Protein AF-0000000076637419 (afdb_homodimer)

pLDDT: mean 86.11, std 17.26, range [29.8, 98.31]

Radius of gyration: 19.39 Å; Cα contacts (8 Å, |Δi|>4): 344; chains: 2; bounding box: 52×48×38 Å

Solvent-accessible surface area (backbone atoms only — not comparable to full-atom values): 11150 Å² total; per-residue (Å²): 130,73,80,76,73,68,74,71,53,74,84,35,70,39,41,36,37,57,38,62,35,93,86,32,72,81,61,94,73,41,66,49,75,40,58,23,69,40,40,38,36,60,54,53,50,52,53,38,58,75,64,65,68,62,54,45,73,49,58,28,31,66,31,81,40,66,73,54,54,76,39,42,39,46,60,48,37,77,73,37,41,57,86,86,27,33,51,35,39,34,35,61,44,85,51,80,121,133,73,80,76,74,69,74,71,53,72,83,35,69,39,41,37,37,57,38,64,36,92,85,31,72,82,62,94,72,39,67,51,74,39,59,24,70,42,39,38,37,58,54,53,50,52,53,38,59,76,64,65,68,62,53,45,73,48,59,29,30,67,32,81,40,64,74,53,53,78,39,42,39,47,62,50,37,75,73,37,42,58,87,86,27,34,51,37,38,36,34,61,46,84,51,78,120

Structure (mmCIF, N/CA/C/O backbone):
data_AF-0000000076637419-model_v1
#
loop_
_entity.id
_entity.type
_entity.pdbx_description
1 polymer 'Ubiquitin-like protein ATG12'
#
loop_
_atom_site.group_PDB
_atom_site.id
_atom_site.type_symbol
_atom_site.label_atom_id
_atom_site.label_alt_id
_atom_site.label_comp_id
_atom_site.label_asym_id
_atom_site.label_entity_id
_atom_site.label_seq_id
_atom_site.pdb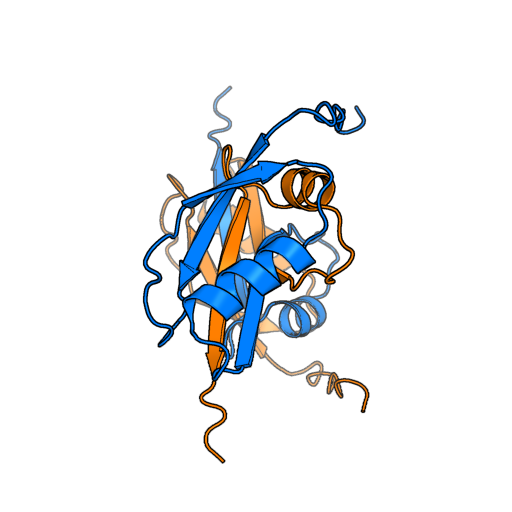x_PDB_ins_code
_atom_site.Cartn_x
_atom_site.Cartn_y
_atom_site.Cartn_z
_atom_site.occupancy
_atom_site.B_iso_or_equiv
_atom_site.auth_seq_id
_atom_site.auth_comp_id
_atom_site.auth_asym_id
_atom_site.auth_atom_id
_atom_site.pdbx_PDB_model_num
ATOM 1 N N . MET A 1 1 ? 22.531 -8.164 9.062 1 29.8 1 MET A N 1
ATOM 2 C CA . MET A 1 1 ? 22.812 -6.734 9.039 1 29.8 1 MET A CA 1
ATOM 3 C C . MET A 1 1 ? 21.547 -5.938 9.367 1 29.8 1 MET A C 1
ATOM 5 O O . MET A 1 1 ? 20.516 -6.094 8.703 1 29.8 1 MET A O 1
ATOM 9 N N . GLU A 1 2 ? 21.234 -5.547 10.57 1 32.53 2 GLU A N 1
ATOM 10 C CA . GLU A 1 2 ? 20.078 -4.844 11.109 1 32.53 2 GLU A CA 1
ATOM 11 C C . GLU A 1 2 ? 19.766 -3.602 10.281 1 32.53 2 GLU A C 1
ATOM 13 O O . GLU A 1 2 ? 20.656 -2.951 9.75 1 32.53 2 GLU A O 1
ATOM 18 N N . PRO A 1 3 ? 18.656 -3.51 9.602 1 39.34 3 PRO A N 1
ATOM 19 C CA . PRO A 1 3 ? 18.406 -2.236 8.914 1 39.34 3 PRO A CA 1
ATOM 20 C C . PRO A 1 3 ? 18.891 -1.032 9.719 1 39.34 3 PRO A C 1
ATOM 22 O O . PRO A 1 3 ? 18.578 -0.917 10.914 1 39.34 3 PRO A O 1
ATOM 25 N N . GLU A 1 4 ? 20.109 -0.616 9.648 1 39.91 4 GLU A N 1
ATOM 26 C CA . GLU A 1 4 ? 20.594 0.576 10.336 1 39.91 4 GLU A CA 1
ATOM 27 C C . GLU A 1 4 ? 19.562 1.705 10.273 1 39.91 4 GLU A C 1
ATOM 29 O O . GLU A 1 4 ? 19.312 2.26 9.203 1 39.91 4 GLU A O 1
ATOM 34 N N . THR A 1 5 ? 18.344 1.583 10.82 1 42.44 5 THR A N 1
ATOM 35 C CA . THR A 1 5 ? 17.469 2.729 11.016 1 42.44 5 THR A CA 1
ATOM 36 C C . THR A 1 5 ? 18.266 3.963 11.43 1 42.44 5 THR A C 1
ATOM 38 O O . THR A 1 5 ? 18.797 4.02 12.539 1 42.44 5 THR A O 1
ATOM 41 N N . LYS A 1 6 ? 19.234 4.359 10.773 1 40.03 6 LYS A N 1
ATOM 42 C CA . LYS A 1 6 ? 19.859 5.617 11.18 1 40.03 6 LYS A CA 1
ATOM 43 C C . LYS A 1 6 ? 18.797 6.629 11.633 1 40.03 6 LYS A C 1
ATOM 45 O O . LYS A 1 6 ? 17.844 6.902 10.898 1 40.03 6 LYS A O 1
ATOM 50 N N . ALA A 1 7 ? 18.578 6.801 12.828 1 43.41 7 ALA A N 1
ATOM 51 C CA . ALA A 1 7 ? 17.766 7.816 13.5 1 43.41 7 ALA A CA 1
ATOM 52 C C . ALA A 1 7 ? 17.891 9.164 12.797 1 43.41 7 ALA A C 1
ATOM 54 O O . ALA A 1 7 ? 18.984 9.633 12.508 1 43.41 7 ALA A O 1
ATOM 55 N N . GLN A 1 8 ? 17.016 9.375 11.859 1 51.75 8 GLN A N 1
ATOM 56 C CA . GLN A 1 8 ? 17.031 10.75 11.367 1 51.75 8 GLN A CA 1
ATOM 57 C C . GLN A 1 8 ? 17.156 11.742 12.523 1 51.75 8 GLN A C 1
ATOM 59 O O . GLN A 1 8 ? 16.672 11.477 13.625 1 51.75 8 GLN A O 1
ATOM 64 N N . ASP A 1 9 ? 18.062 12.633 12.469 1 54.66 9 ASP A N 1
ATOM 65 C CA . ASP A 1 9 ? 18.344 13.664 13.461 1 54.66 9 ASP A CA 1
ATOM 66 C C . ASP A 1 9 ? 17.062 14.43 13.836 1 54.66 9 ASP A C 1
ATOM 68 O O . ASP A 1 9 ? 16.25 14.734 12.961 1 54.66 9 ASP A O 1
ATOM 72 N N . PRO A 1 10 ? 16.625 14.406 15.055 1 56.91 10 PRO A N 1
ATOM 73 C CA . PRO A 1 10 ? 15.469 15.172 15.508 1 56.91 10 PRO A CA 1
ATOM 74 C C . PRO A 1 10 ? 15.297 16.484 14.766 1 56.91 10 PRO A C 1
ATOM 76 O O . PRO A 1 10 ? 14.18 16.984 14.617 1 56.91 10 PRO A O 1
ATOM 79 N N . GLY A 1 11 ? 16.328 16.906 14.203 1 63.69 11 GLY A N 1
ATOM 80 C CA . GLY A 1 11 ? 16.25 18.141 13.445 1 63.69 11 GLY A CA 1
ATOM 81 C C . GLY A 1 11 ? 15.984 17.938 11.969 1 63.69 11 GLY A C 1
ATOM 82 O O . GLY A 1 11 ? 15.93 18.891 11.195 1 63.69 11 GLY A O 1
ATOM 83 N N . LYS A 1 12 ? 15.695 16.656 11.594 1 82.38 12 LYS A N 1
ATOM 84 C CA . LYS A 1 12 ? 15.539 16.406 10.172 1 82.38 12 LYS A CA 1
ATOM 85 C C . LYS A 1 12 ? 14.078 16.547 9.742 1 82.38 12 LYS A C 1
ATOM 87 O O . LYS A 1 12 ? 13.172 16.172 10.5 1 82.38 12 LYS A O 1
ATOM 92 N N . SER A 1 13 ? 13.93 17.281 8.641 1 95.44 13 SER A N 1
ATOM 93 C CA . SER A 1 13 ? 12.609 17.469 8.055 1 95.44 13 SER A CA 1
ATOM 94 C C . SER A 1 13 ? 12.312 16.375 7.02 1 95.44 13 SER A C 1
ATOM 96 O O . SER A 1 13 ? 13.227 15.891 6.352 1 95.44 13 SER A O 1
ATOM 98 N N . ILE A 1 14 ? 11.133 15.953 7.113 1 96.62 14 ILE A N 1
ATOM 99 C CA . ILE A 1 14 ? 10.625 14.953 6.184 1 96.62 14 ILE A CA 1
ATOM 100 C C . ILE A 1 14 ? 9.617 15.594 5.23 1 96.62 14 ILE A C 1
ATOM 102 O O . ILE A 1 14 ? 8.797 16.422 5.645 1 96.62 14 ILE A O 1
ATOM 106 N N . ILE A 1 15 ? 9.75 15.195 3.986 1 98 15 ILE A N 1
ATOM 107 C CA . ILE A 1 15 ? 8.781 15.68 3.012 1 98 15 ILE A CA 1
ATOM 108 C C . ILE A 1 15 ? 7.551 14.766 3.018 1 98 15 ILE A C 1
ATOM 110 O O . ILE A 1 15 ? 7.668 13.555 2.834 1 98 15 ILE A O 1
ATOM 114 N N . VAL A 1 16 ? 6.379 15.32 3.232 1 98.19 16 VAL A N 1
ATOM 115 C CA . VAL A 1 16 ? 5.098 14.625 3.139 1 98.19 16 VAL A CA 1
ATOM 116 C C . VAL A 1 16 ? 4.406 14.992 1.827 1 98.19 16 VAL A C 1
ATOM 118 O O . VAL A 1 16 ? 4.398 16.156 1.426 1 98.19 16 VAL A O 1
ATOM 121 N N . ASN A 1 17 ? 3.908 13.977 1.214 1 98.31 17 ASN A N 1
ATOM 122 C CA . ASN A 1 17 ? 3.125 14.133 -0.007 1 98.31 17 ASN A CA 1
ATOM 123 C C . ASN A 1 17 ? 1.716 13.57 0.154 1 98.31 17 ASN A C 1
ATOM 125 O O . ASN A 1 17 ? 1.541 12.359 0.308 1 98.31 17 ASN A O 1
ATOM 129 N N . LEU A 1 18 ? 0.721 14.445 0.063 1 97.69 18 LEU A N 1
ATOM 130 C CA . LEU A 1 18 ? -0.677 14.07 0.248 1 97.69 18 LEU A CA 1
ATOM 131 C C . LEU A 1 18 ? -1.326 13.711 -1.086 1 97.69 18 LEU A C 1
ATOM 133 O O . LEU A 1 18 ? -1.255 14.492 -2.041 1 97.69 18 LEU A O 1
ATOM 137 N N . LYS A 1 19 ? -1.972 12.516 -1.075 1 96.94 19 LYS A N 1
ATOM 138 C CA . LYS A 1 19 ? -2.6 12.031 -2.301 1 96.94 19 LYS A CA 1
ATOM 139 C C . LYS A 1 19 ? -4.09 11.773 -2.094 1 96.94 19 LYS A C 1
ATOM 141 O O . LYS A 1 19 ? -4.473 10.984 -1.224 1 96.94 19 LYS A O 1
ATOM 146 N N . PRO A 1 20 ? -4.922 12.484 -2.953 1 95.69 20 PRO A N 1
ATOM 147 C CA . PRO A 1 20 ? -6.355 12.203 -2.836 1 95.69 20 PRO A CA 1
ATOM 148 C C . PRO A 1 20 ? -6.73 10.82 -3.379 1 95.69 20 PRO A C 1
ATOM 150 O O . PRO A 1 20 ? -6.141 10.359 -4.359 1 95.69 20 PRO A O 1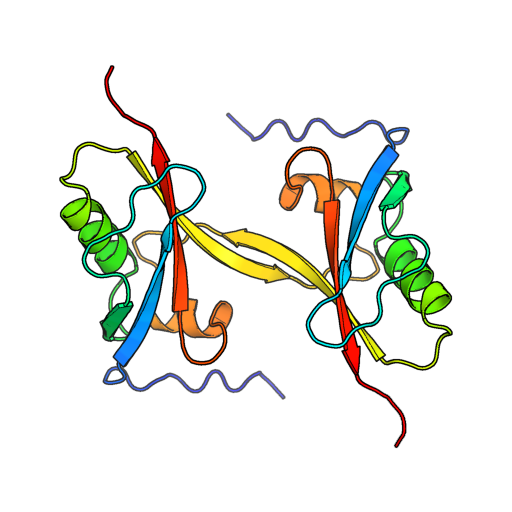
ATOM 153 N N . VAL A 1 21 ? -7.633 10.219 -2.73 1 90.25 21 VAL A N 1
ATOM 154 C CA . VAL A 1 21 ? -8.164 8.93 -3.174 1 90.25 21 VAL A CA 1
ATOM 155 C C . VAL A 1 21 ? -9.633 9.078 -3.555 1 90.25 21 VAL A C 1
ATOM 157 O O . VAL A 1 21 ? -10.398 9.758 -2.859 1 90.25 21 VAL A O 1
ATOM 160 N N . ALA A 1 22 ? -9.992 8.406 -4.746 1 88.44 22 ALA A N 1
ATOM 161 C CA . ALA A 1 22 ? -11.375 8.383 -5.215 1 88.44 22 ALA A CA 1
ATOM 162 C C . ALA A 1 22 ? -11.898 9.789 -5.445 1 88.44 22 ALA A C 1
ATOM 164 O O . ALA A 1 22 ? -11.375 10.531 -6.281 1 88.44 22 ALA A O 1
ATOM 165 N N . ASN A 1 23 ? -12.938 10.211 -4.578 1 89 23 ASN A N 1
ATOM 166 C CA . ASN A 1 23 ? -13.609 11.484 -4.832 1 89 23 ASN A CA 1
ATOM 167 C C . ASN A 1 23 ? -13.086 12.586 -3.918 1 89 23 ASN A C 1
ATOM 169 O O . ASN A 1 23 ? -13.68 13.656 -3.83 1 89 23 ASN A O 1
ATOM 173 N N . ALA A 1 24 ? -12.086 12.391 -3.285 1 93.31 24 ALA A N 1
ATOM 174 C CA . ALA A 1 24 ? -11.547 13.43 -2.414 1 93.31 24 ALA A CA 1
ATOM 175 C C . ALA A 1 24 ? -11.047 14.617 -3.229 1 93.31 24 ALA A C 1
ATOM 177 O O . ALA A 1 24 ? -10.453 14.445 -4.293 1 93.31 24 ALA A O 1
ATOM 178 N N . PRO A 1 25 ? -11.328 15.797 -2.762 1 94.19 25 PRO A N 1
ATOM 179 C CA . PRO A 1 25 ? -10.828 16.984 -3.469 1 94.19 25 PRO A CA 1
ATOM 180 C C . PRO A 1 25 ? -9.312 17.141 -3.371 1 94.19 25 PRO A C 1
ATOM 182 O O . PRO A 1 25 ? -8.719 16.766 -2.361 1 94.19 25 PRO A O 1
ATOM 185 N N . ILE A 1 26 ? -8.742 17.75 -4.391 1 96.06 26 ILE A N 1
ATOM 186 C CA . ILE A 1 26 ? -7.316 18.031 -4.328 1 96.06 26 ILE A CA 1
ATOM 187 C C . ILE A 1 26 ? -7.07 19.219 -3.396 1 96.06 26 ILE A C 1
ATOM 189 O O . ILE A 1 26 ? -7.691 20.281 -3.545 1 96.06 26 ILE A O 1
ATOM 193 N N . LEU A 1 27 ? -6.191 19.094 -2.561 1 96.69 27 LEU A N 1
ATOM 194 C CA . LEU A 1 27 ? -5.883 20.109 -1.57 1 96.69 27 LEU A CA 1
ATOM 195 C C . LEU A 1 27 ? -5.031 21.219 -2.18 1 96.69 27 LEU A C 1
ATOM 197 O O . LEU A 1 27 ? -4.332 21 -3.172 1 96.69 27 LEU A O 1
ATOM 201 N N . LYS A 1 28 ? -5.109 22.359 -1.59 1 96.31 28 LYS A N 1
ATOM 202 C CA . LYS A 1 28 ? -4.309 23.5 -2.016 1 96.31 28 LYS A CA 1
ATOM 203 C C . LYS A 1 28 ? -2.818 23.219 -1.859 1 96.31 28 LYS A C 1
ATOM 205 O O . LYS A 1 28 ? -2.023 23.531 -2.748 1 96.31 28 LYS A O 1
ATOM 210 N N . LYS A 1 29 ? -2.438 22.688 -0.798 1 97.5 29 LYS A N 1
ATOM 211 C CA . LYS A 1 29 ? -1.072 22.25 -0.513 1 97.5 29 LYS A CA 1
ATOM 212 C C . LYS A 1 29 ? -0.996 20.734 -0.356 1 97.5 29 LYS A C 1
ATOM 214 O O . LYS A 1 29 ? -1.594 20.172 0.562 1 97.5 29 LYS A O 1
ATOM 219 N N . THR A 1 30 ? -0.258 20.188 -1.198 1 97.88 30 THR A N 1
ATOM 220 C CA . THR A 1 30 ? -0.211 18.719 -1.154 1 97.88 30 THR A CA 1
ATOM 221 C C . THR A 1 30 ? 1.157 18.234 -0.683 1 97.88 30 THR A C 1
ATOM 223 O O . THR A 1 30 ? 1.311 17.078 -0.293 1 97.88 30 THR A O 1
ATOM 226 N N . LYS A 1 31 ? 2.137 19.031 -0.824 1 97.88 31 LYS A N 1
ATOM 227 C CA . LYS A 1 31 ? 3.492 18.688 -0.406 1 97.88 31 LYS A CA 1
ATOM 228 C C . LYS A 1 31 ? 4.027 19.688 0.606 1 97.88 31 LYS A C 1
ATOM 230 O O . LYS A 1 31 ? 3.895 20.906 0.413 1 97.88 31 LYS A O 1
ATOM 235 N N . PHE A 1 32 ? 4.621 19.203 1.721 1 97.38 32 PHE A N 1
ATOM 236 C CA . PHE A 1 32 ? 5.168 20.094 2.742 1 97.38 32 PHE A CA 1
ATOM 237 C C . PHE A 1 32 ? 6.211 19.359 3.584 1 97.38 32 PHE A C 1
ATOM 239 O O . PHE A 1 32 ? 6.27 18.141 3.584 1 97.38 32 PHE A O 1
ATOM 246 N N . LYS A 1 33 ? 7.031 20.141 4.266 1 97.44 33 LYS A N 1
ATOM 247 C CA . LYS A 1 33 ? 8.016 19.594 5.203 1 97.44 33 LYS A CA 1
ATOM 248 C C . LYS A 1 33 ? 7.457 19.547 6.621 1 97.44 33 LYS A C 1
ATOM 250 O O . LYS A 1 33 ? 6.742 20.469 7.043 1 97.44 33 LYS A O 1
ATOM 255 N N . ILE A 1 34 ? 7.859 18.547 7.312 1 97.75 34 ILE A N 1
ATOM 256 C CA . ILE A 1 34 ? 7.465 18.406 8.711 1 97.75 34 ILE A CA 1
ATOM 257 C C . ILE A 1 34 ? 8.641 17.891 9.531 1 97.75 34 ILE A C 1
ATOM 259 O O . ILE A 1 34 ? 9.453 17.109 9.039 1 97.75 34 ILE A O 1
ATOM 263 N N . ALA A 1 35 ? 8.672 18.391 10.781 1 96.5 35 ALA A N 1
ATOM 264 C CA . ALA A 1 35 ? 9.703 17.859 11.672 1 96.5 35 ALA A CA 1
ATOM 265 C C . ALA A 1 35 ? 9.516 16.375 11.914 1 96.5 35 ALA A C 1
ATOM 267 O O . ALA A 1 35 ? 8.391 15.898 12.109 1 96.5 35 ALA A O 1
ATOM 268 N N . SER A 1 36 ? 10.586 15.672 11.992 1 95.38 36 SER A N 1
ATOM 269 C CA . SER A 1 36 ? 10.562 14.211 12.008 1 95.38 36 SER A CA 1
ATOM 270 C C . SER A 1 36 ? 10.039 13.688 13.336 1 95.38 36 SER A C 1
ATOM 272 O O . SER A 1 36 ? 9.562 12.547 13.422 1 95.38 36 SER A O 1
ATOM 274 N N . ASP A 1 37 ? 10.117 14.5 14.375 1 95.94 37 ASP A N 1
ATOM 275 C CA . ASP A 1 37 ? 9.727 14.031 15.703 1 95.94 37 ASP A CA 1
ATOM 276 C C . ASP A 1 37 ? 8.266 14.344 15.984 1 95.94 37 ASP A C 1
ATOM 278 O O . ASP A 1 37 ? 7.742 13.992 17.047 1 95.94 37 ASP A O 1
ATOM 282 N N . LYS A 1 38 ? 7.527 14.992 15.117 1 96.94 38 LYS A N 1
ATOM 283 C CA . LYS A 1 38 ? 6.117 15.32 15.305 1 96.94 38 LYS A CA 1
ATOM 284 C C . LYS A 1 38 ? 5.242 14.07 15.203 1 96.94 38 LYS A C 1
ATOM 286 O O . LYS A 1 38 ? 5.645 13.07 14.609 1 96.94 38 LYS A O 1
ATOM 291 N N . PRO A 1 39 ? 4.09 14.086 15.883 1 98.06 39 PRO A N 1
ATOM 292 C CA . PRO A 1 39 ? 3.129 12.992 15.742 1 98.06 39 PRO A CA 1
ATOM 293 C C . PRO A 1 39 ? 2.328 13.07 14.445 1 98.06 39 PRO A C 1
ATOM 295 O O . PRO A 1 39 ? 2.113 14.164 13.914 1 98.06 39 PRO A O 1
ATOM 298 N N . PHE A 1 40 ? 1.812 11.93 14.086 1 98.31 40 PHE A N 1
ATOM 299 C CA . PHE A 1 40 ? 0.999 11.828 12.875 1 98.31 40 PHE A CA 1
ATOM 300 C C . PHE A 1 40 ? -0.253 12.688 12.992 1 98.31 40 PHE A C 1
ATOM 302 O O . PHE A 1 40 ? -0.777 13.164 11.992 1 98.31 40 PHE A O 1
ATOM 309 N N . GLY A 1 41 ? -0.665 12.93 14.102 1 98.25 41 GLY A N 1
ATOM 310 C CA . GLY A 1 41 ? -1.797 13.812 14.336 1 98.25 41 GLY A CA 1
ATOM 311 C C . GLY A 1 41 ? -1.621 15.188 13.727 1 98.25 41 GLY A C 1
ATOM 312 O O . GLY A 1 41 ? -2.6 15.828 13.328 1 98.25 41 GLY A O 1
ATOM 313 N N . SER A 1 42 ? -0.371 15.633 13.688 1 98.06 42 SER A N 1
ATOM 314 C CA . SER A 1 42 ? -0.11 16.922 13.047 1 98.06 42 SER A CA 1
ATOM 315 C C . SER A 1 42 ? -0.545 16.906 11.578 1 98.06 42 SER A C 1
ATOM 317 O O . SER A 1 42 ? -1.069 17.891 11.078 1 98.06 42 SER A O 1
ATOM 319 N N . ILE A 1 43 ? -0.392 15.797 10.914 1 98.19 43 ILE A N 1
ATOM 320 C CA . ILE A 1 43 ? -0.795 15.664 9.516 1 98.19 43 ILE A CA 1
ATOM 321 C C . ILE A 1 43 ? -2.316 15.578 9.422 1 98.19 43 ILE A C 1
ATOM 323 O O . ILE A 1 43 ? -2.928 16.203 8.555 1 98.19 43 ILE A O 1
ATOM 327 N N . ILE A 1 44 ? -2.859 14.836 10.297 1 97.62 44 ILE A N 1
ATOM 328 C CA . ILE A 1 44 ? -4.312 14.734 10.336 1 97.62 44 ILE A CA 1
ATOM 329 C C . ILE A 1 44 ? -4.922 16.125 10.438 1 97.62 44 ILE A C 1
ATOM 331 O O . ILE A 1 44 ? -5.809 16.484 9.656 1 97.62 44 ILE A O 1
ATOM 335 N N . ASN A 1 45 ? -4.398 16.859 11.398 1 9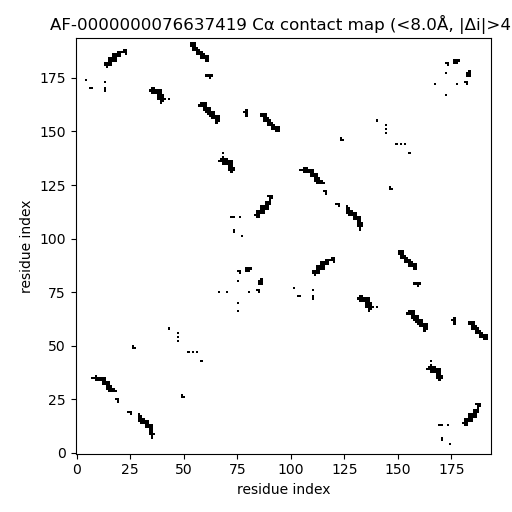6.88 45 ASN A N 1
ATOM 336 C CA . ASN A 1 45 ? -4.902 18.219 11.625 1 96.88 45 ASN A CA 1
ATOM 337 C C . ASN A 1 45 ? -4.723 19.094 10.391 1 96.88 45 ASN A C 1
ATOM 339 O O . ASN A 1 45 ? -5.613 19.859 10.039 1 96.88 45 ASN A O 1
ATOM 343 N N . PHE A 1 46 ? -3.578 19.016 9.812 1 97.62 46 PHE A N 1
ATOM 344 C CA . PHE A 1 46 ? -3.283 19.797 8.609 1 97.62 46 PHE A CA 1
ATOM 345 C C . PHE A 1 46 ? -4.293 19.5 7.512 1 97.62 46 PHE A C 1
ATOM 347 O O . PHE A 1 46 ? -4.855 20.422 6.914 1 97.62 46 PHE A O 1
ATOM 354 N N . VAL A 1 47 ? -4.602 18.234 7.191 1 97.25 47 VAL A N 1
ATOM 355 C CA . VAL A 1 47 ? -5.508 17.844 6.121 1 97.25 47 VAL A CA 1
ATOM 356 C C . VAL A 1 47 ? -6.934 18.281 6.453 1 97.25 47 VAL A C 1
ATOM 358 O O . VAL A 1 47 ? -7.637 18.828 5.602 1 97.25 47 VAL A O 1
ATOM 361 N N . CYS A 1 48 ? -7.297 18.031 7.707 1 95.06 48 CYS A N 1
ATOM 362 C CA . CYS A 1 48 ? -8.633 18.438 8.125 1 95.06 48 CYS A CA 1
ATOM 363 C C . CYS A 1 48 ? -8.812 19.953 7.945 1 95.06 48 CYS A C 1
ATOM 365 O O . CYS A 1 48 ? -9.859 20.391 7.48 1 95.06 48 CYS A O 1
ATOM 367 N N . SER A 1 49 ? -7.777 20.578 8.352 1 95.62 49 SER A N 1
ATOM 368 C CA . SER A 1 49 ? -7.852 22.031 8.227 1 95.62 49 SER A CA 1
ATOM 369 C C . SER A 1 49 ? -8.008 22.453 6.766 1 95.62 49 SER A C 1
ATOM 371 O O . SER A 1 49 ? -8.758 23.391 6.461 1 95.62 49 SER A O 1
ATOM 373 N N . GLN A 1 50 ? -7.34 21.859 5.848 1 95.88 50 GLN A N 1
ATOM 374 C CA . GLN A 1 50 ? -7.43 22.188 4.43 1 95.88 50 GLN A CA 1
ATOM 375 C C . GLN A 1 50 ? -8.812 21.891 3.875 1 95.88 50 GLN A C 1
ATOM 377 O O . GLN A 1 50 ? -9.266 22.516 2.918 1 95.88 50 GLN A O 1
ATOM 382 N N . LEU A 1 51 ? -9.508 20.891 4.469 1 93.5 51 LEU A N 1
ATOM 383 C CA . LEU A 1 51 ? -10.797 20.438 3.963 1 93.5 51 LEU A CA 1
ATOM 384 C C . LEU A 1 51 ? -11.938 21.188 4.645 1 93.5 51 LEU A C 1
ATOM 386 O O . LEU A 1 51 ? -13.109 20.969 4.328 1 93.5 51 LEU A O 1
ATOM 390 N N . GLY A 1 52 ? -11.578 22 5.496 1 90.19 52 GLY A N 1
ATOM 391 C CA . GLY A 1 52 ? -12.555 22.859 6.125 1 90.19 52 GLY A CA 1
ATOM 392 C C . GLY A 1 52 ? -13.289 22.203 7.273 1 90.19 52 GLY A C 1
ATOM 393 O O . GLY A 1 52 ? -14.336 22.688 7.715 1 90.19 52 GLY A O 1
ATOM 394 N N . GLY A 1 53 ? -12.906 21.078 7.797 1 83.12 53 GLY A N 1
ATOM 395 C CA . GLY A 1 53 ? -13.398 20.484 9.023 1 83.12 53 GLY A CA 1
ATOM 396 C C . GLY A 1 53 ? -14.75 19.797 8.859 1 83.12 53 GLY A C 1
ATOM 397 O O . GLY A 1 53 ? -15.336 19.328 9.836 1 83.12 53 GLY A O 1
ATOM 398 N N . LYS A 1 54 ? -15.305 19.688 7.754 1 76.88 54 LYS A N 1
ATOM 399 C CA . LYS A 1 54 ? -16.672 19.172 7.586 1 76.88 54 LYS A CA 1
ATOM 400 C C . LYS A 1 54 ? -16.656 17.703 7.199 1 76.88 54 LYS A C 1
ATOM 402 O O . LYS A 1 54 ? -17.578 16.953 7.551 1 76.88 54 LYS A O 1
ATOM 407 N N . ASP A 1 55 ? -15.68 17.203 6.602 1 79.69 55 ASP A N 1
ATOM 408 C CA . ASP A 1 55 ? -15.633 15.852 6.066 1 79.69 55 ASP A CA 1
ATOM 409 C C . ASP A 1 55 ? -14.953 14.898 7.047 1 79.69 55 ASP A C 1
ATOM 411 O O . ASP A 1 55 ? -14.133 15.32 7.867 1 79.69 55 ASP A O 1
ATOM 415 N N . ARG A 1 56 ? -15.516 13.711 7.066 1 89.25 56 ARG A N 1
ATOM 416 C CA . ARG A 1 56 ? -14.727 12.641 7.68 1 89.25 56 ARG A CA 1
ATOM 417 C C . ARG A 1 56 ? -13.562 12.242 6.785 1 89.25 56 ARG A C 1
ATOM 419 O O . ARG A 1 56 ? -13.75 11.945 5.602 1 89.25 56 ARG A O 1
ATOM 426 N N . VAL A 1 57 ? -12.43 12.359 7.465 1 93.19 57 VAL A N 1
ATOM 427 C CA . VAL A 1 57 ? -11.234 12.109 6.672 1 93.19 57 VAL A CA 1
ATOM 428 C C . VAL A 1 57 ? -10.586 10.805 7.113 1 93.19 57 VAL A C 1
ATOM 430 O O . VAL A 1 57 ? -10.484 10.523 8.312 1 93.19 57 VAL A O 1
ATOM 433 N N . PHE A 1 58 ? -10.266 9.961 6.152 1 93.5 58 PHE A N 1
ATOM 434 C CA . PHE A 1 58 ? -9.477 8.758 6.375 1 93.5 58 PHE A CA 1
ATOM 435 C C . PHE A 1 58 ? -8.094 8.891 5.746 1 93.5 58 PHE A C 1
ATOM 437 O O . PHE A 1 58 ? -7.977 9.086 4.535 1 93.5 58 PHE A O 1
ATOM 444 N N . LEU A 1 59 ? -7.043 8.836 6.605 1 96.31 59 LEU A N 1
ATOM 445 C CA . LEU A 1 59 ? -5.664 8.898 6.137 1 96.31 59 LEU A CA 1
ATOM 446 C C . LEU A 1 59 ? -4.969 7.555 6.293 1 96.31 59 LEU A C 1
ATOM 448 O O . LEU A 1 59 ? -5.145 6.871 7.305 1 96.31 59 LEU A O 1
ATOM 452 N N . TYR A 1 60 ? -4.066 7.172 5.289 1 94 60 TYR A N 1
ATOM 453 C CA . TYR A 1 60 ? -3.375 5.891 5.387 1 94 60 TYR A CA 1
ATOM 454 C C . TYR A 1 60 ? -2.111 5.891 4.535 1 94 60 TYR A C 1
ATOM 456 O O . TYR A 1 60 ? -1.964 6.715 3.629 1 94 60 TYR A O 1
ATOM 464 N N . CYS A 1 61 ? -1.189 5.035 4.879 1 92.19 61 CYS A N 1
ATOM 465 C CA . CYS A 1 61 ? 0.003 4.746 4.09 1 92.19 61 CYS A CA 1
ATOM 466 C C . CYS A 1 61 ? -0.189 3.484 3.256 1 92.19 61 CYS A C 1
ATOM 468 O O . CYS A 1 61 ? -0.836 2.533 3.699 1 92.19 61 CYS A O 1
ATOM 470 N N . ASN A 1 62 ? 0.293 3.607 1.983 1 84.5 62 ASN A N 1
ATOM 471 C CA . ASN A 1 62 ? 0.422 2.365 1.23 1 84.5 62 ASN A CA 1
ATOM 472 C C . ASN A 1 62 ? 1.767 1.691 1.487 1 84.5 62 ASN A C 1
ATOM 474 O O . ASN A 1 62 ? 2.816 2.322 1.359 1 84.5 62 ASN A O 1
ATOM 478 N N . SER A 1 63 ? 1.717 0.628 2.125 1 76.81 63 SER A N 1
ATOM 479 C CA . SER A 1 63 ? 2.938 -0.117 2.412 1 76.81 63 SER A CA 1
ATOM 480 C C . SER A 1 63 ? 3.033 -1.373 1.553 1 76.81 63 SER A C 1
ATOM 482 O O . SER A 1 63 ? 2.016 -1.9 1.099 1 76.81 63 SER A O 1
ATOM 484 N N . SER A 1 64 ? 4.312 -1.641 1.215 1 80.81 64 SER A N 1
ATOM 485 C CA . SER A 1 64 ? 4.559 -2.926 0.57 1 80.81 64 SER A CA 1
ATOM 486 C C . SER A 1 64 ? 4.895 -4.004 1.597 1 80.81 64 SER A C 1
ATOM 488 O O . SER A 1 64 ? 5.625 -3.752 2.555 1 80.81 64 SER A O 1
ATOM 490 N N . PHE A 1 65 ? 4.137 -4.934 1.523 1 84.81 65 PHE A N 1
ATOM 491 C CA . PHE A 1 65 ? 4.355 -6.113 2.352 1 84.81 65 PHE A CA 1
ATOM 492 C C . PHE A 1 65 ? 4.652 -7.332 1.487 1 84.81 65 PHE A C 1
ATOM 494 O O . PHE A 1 65 ? 3.918 -7.629 0.543 1 84.81 65 PHE A O 1
ATOM 501 N N . SER A 1 66 ? 5.84 -7.938 1.838 1 91.5 66 SER A N 1
ATOM 502 C CA . SER A 1 66 ? 6.16 -9.188 1.156 1 91.5 66 SER A CA 1
ATOM 503 C C . SER A 1 66 ? 5.781 -10.391 2.008 1 91.5 66 SER A C 1
ATOM 505 O O . SER A 1 66 ? 6.391 -10.641 3.051 1 91.5 66 SER A O 1
ATOM 507 N N . PRO A 1 67 ? 4.789 -11.18 1.568 1 92.62 67 PRO A N 1
ATOM 508 C CA . PRO A 1 67 ? 4.371 -12.336 2.367 1 92.62 67 PRO A CA 1
ATOM 509 C C . PRO A 1 67 ? 5.398 -13.461 2.361 1 92.62 67 PRO A C 1
ATOM 511 O O . PRO A 1 67 ? 6.141 -13.625 1.39 1 92.62 67 PRO A O 1
ATOM 514 N N . SER A 1 68 ? 5.422 -14.211 3.439 1 95 68 SER A N 1
ATOM 515 C CA . SER A 1 68 ? 6.23 -15.422 3.467 1 95 68 SER A CA 1
ATOM 516 C C . SER A 1 68 ? 5.637 -16.5 2.568 1 95 68 SER A C 1
ATOM 518 O O . SER A 1 68 ? 4.426 -16.516 2.33 1 95 68 SER A O 1
ATOM 520 N N . ALA A 1 69 ? 6.512 -17.375 2.164 1 96.88 69 ALA A N 1
ATOM 521 C CA . ALA A 1 69 ? 6.074 -18.453 1.272 1 96.88 69 ALA A CA 1
ATOM 522 C C . ALA A 1 69 ? 5.039 -19.344 1.953 1 96.88 69 ALA A C 1
ATOM 524 O O . ALA A 1 69 ? 4.195 -19.938 1.286 1 96.88 69 ALA A O 1
ATOM 525 N N . ASP A 1 70 ? 5.02 -19.406 3.287 1 97.19 70 ASP A N 1
ATOM 526 C CA . ASP A 1 70 ? 4.129 -20.312 4.016 1 97.19 70 ASP A CA 1
ATOM 527 C C . ASP A 1 70 ? 2.826 -19.609 4.391 1 97.19 70 ASP A C 1
ATOM 529 O O . ASP A 1 70 ? 1.923 -20.219 4.961 1 97.19 70 ASP A O 1
ATOM 533 N N . SER A 1 71 ? 2.723 -18.312 4.043 1 95 71 SER A N 1
ATOM 534 C CA . SER A 1 71 ? 1.475 -17.609 4.336 1 95 71 SER A CA 1
ATOM 535 C C . SER A 1 71 ? 0.303 -18.234 3.586 1 95 71 SER A C 1
ATOM 537 O O . SER A 1 71 ? 0.434 -18.609 2.418 1 95 71 SER A O 1
ATOM 539 N N . VAL A 1 72 ? -0.804 -18.328 4.32 1 93.69 72 VAL A N 1
ATOM 540 C CA . VAL A 1 72 ? -1.992 -18.922 3.713 1 93.69 72 VAL A CA 1
ATOM 541 C C . VAL A 1 72 ? -2.74 -17.859 2.902 1 93.69 72 VAL A C 1
ATOM 543 O O . VAL A 1 72 ? -2.959 -16.75 3.379 1 93.69 72 VAL A O 1
ATOM 546 N N . ILE A 1 73 ? -3.23 -18.172 1.7 1 96.44 73 ILE A N 1
ATOM 547 C CA . ILE A 1 73 ? -3.83 -17.234 0.751 1 96.44 73 ILE A CA 1
ATOM 548 C C . ILE A 1 73 ? -5.055 -16.578 1.381 1 96.44 73 ILE A C 1
ATOM 550 O O . ILE A 1 73 ? -5.266 -15.367 1.229 1 96.44 73 ILE A O 1
ATOM 554 N N . SER A 1 74 ? -5.867 -17.391 2.07 1 93.44 74 SER A N 1
ATOM 555 C CA . SER A 1 74 ? -7.07 -16.828 2.682 1 93.44 74 SER A CA 1
ATOM 556 C C . SER A 1 74 ? -6.723 -15.711 3.656 1 93.44 74 SER A C 1
ATOM 558 O O . SER A 1 74 ? -7.438 -14.711 3.736 1 93.44 74 SER A O 1
ATOM 560 N N . ASP A 1 75 ? -5.617 -15.844 4.398 1 87.81 75 ASP A N 1
ATOM 561 C CA . ASP A 1 75 ? -5.199 -14.82 5.355 1 87.81 75 ASP A CA 1
ATOM 562 C C . ASP A 1 75 ? -4.773 -13.539 4.641 1 87.81 75 ASP A C 1
ATOM 564 O O . ASP A 1 75 ? -5.133 -12.438 5.062 1 87.81 75 ASP A O 1
ATOM 568 N N . LEU A 1 76 ? -4.035 -13.734 3.611 1 90.31 76 LEU A N 1
ATOM 569 C CA . LEU A 1 76 ? -3.604 -12.578 2.834 1 90.31 76 LEU A CA 1
ATOM 570 C C . LEU A 1 76 ? -4.801 -11.859 2.225 1 90.31 76 LEU A C 1
ATOM 572 O O . LEU A 1 76 ? -4.875 -10.625 2.26 1 90.31 76 LEU A O 1
ATOM 576 N N . PHE A 1 77 ? -5.742 -12.625 1.75 1 90.12 77 PHE A N 1
ATOM 577 C CA . PHE A 1 77 ? -6.934 -12.039 1.159 1 90.12 77 PHE A CA 1
ATOM 578 C C . PHE A 1 77 ? -7.691 -11.203 2.188 1 90.12 77 PHE A C 1
ATOM 580 O O . PHE A 1 77 ? -8.094 -10.07 1.904 1 90.12 77 PHE A O 1
ATOM 587 N N . ASN A 1 78 ? -7.859 -11.672 3.291 1 83.31 78 ASN A N 1
ATOM 588 C CA . ASN A 1 78 ? -8.617 -10.984 4.332 1 83.31 78 ASN A CA 1
ATOM 589 C C . ASN A 1 78 ? -7.938 -9.68 4.746 1 83.31 78 ASN A C 1
ATOM 591 O O . ASN A 1 78 ? -8.609 -8.727 5.137 1 83.31 78 ASN A O 1
ATOM 595 N N . CYS A 1 79 ? -6.621 -9.656 4.582 1 77.06 79 CYS A N 1
ATOM 596 C CA . CYS A 1 79 ? -5.855 -8.508 5.055 1 77.06 79 CYS A CA 1
ATOM 597 C C . CYS A 1 79 ? -5.641 -7.496 3.934 1 77.06 79 CYS A C 1
ATOM 599 O O . CYS A 1 79 ? -5.617 -6.289 4.176 1 77.06 79 CYS A O 1
ATOM 601 N N . PHE A 1 80 ? -5.547 -8 2.693 1 84.75 80 PHE A N 1
ATOM 602 C CA . PHE A 1 80 ? -4.977 -7.137 1.669 1 84.75 80 PHE A CA 1
ATOM 603 C C . PHE A 1 80 ? -5.895 -7.062 0.453 1 84.75 80 PHE A C 1
ATOM 605 O O . PHE A 1 80 ? -5.535 -6.465 -0.564 1 84.75 80 PHE A O 1
ATOM 612 N N . LYS A 1 81 ? -6.969 -7.66 0.474 1 87.12 81 LYS A N 1
ATOM 613 C CA . LYS A 1 81 ? -7.828 -7.66 -0.706 1 87.12 81 LYS A CA 1
ATOM 614 C C . LYS A 1 81 ? -8.148 -6.234 -1.147 1 87.12 81 LYS A C 1
ATOM 616 O O . LYS A 1 81 ? -8.258 -5.328 -0.316 1 87.12 81 LYS A O 1
ATOM 621 N N . VAL A 1 82 ? -8.227 -6.004 -2.34 1 83 82 VAL A N 1
ATOM 622 C CA . VAL A 1 82 ? -8.742 -4.805 -2.988 1 83 82 VAL A CA 1
ATOM 623 C C . VAL A 1 82 ? -9.977 -5.16 -3.822 1 83 82 VAL A C 1
ATOM 625 O O . VAL A 1 82 ? -9.859 -5.785 -4.879 1 83 82 VAL A O 1
ATOM 628 N N . GLY A 1 83 ? -11.102 -4.691 -3.279 1 85.5 83 GLY A N 1
ATOM 629 C CA . GLY A 1 83 ? -12.312 -5.254 -3.865 1 85.5 83 GLY A CA 1
ATOM 630 C C . GLY A 1 83 ? -12.461 -6.742 -3.6 1 85.5 83 GLY A C 1
ATOM 631 O O . GLY A 1 83 ? -12.43 -7.18 -2.447 1 85.5 83 GLY A O 1
ATOM 632 N N . ASN A 1 84 ? -12.695 -7.551 -4.617 1 90.56 84 ASN A N 1
ATOM 633 C CA . ASN A 1 84 ? -12.836 -9 -4.473 1 90.56 84 ASN A CA 1
ATOM 634 C C . ASN A 1 84 ? -11.617 -9.734 -5.012 1 90.56 84 ASN A C 1
ATOM 636 O O . ASN A 1 84 ? -11.719 -10.883 -5.453 1 90.56 84 ASN A O 1
ATOM 640 N N . GLU A 1 85 ? -10.469 -9.016 -5.066 1 95.75 85 GLU A N 1
ATOM 641 C CA . GLU A 1 85 ? -9.25 -9.633 -5.578 1 95.75 85 GLU A CA 1
ATOM 642 C C . GLU A 1 85 ? -8.086 -9.43 -4.613 1 95.75 85 GLU A C 1
ATOM 644 O O . GLU A 1 85 ? -8.039 -8.438 -3.881 1 95.75 85 GLU A O 1
ATOM 649 N N . LEU A 1 86 ? -7.215 -10.461 -4.625 1 94.44 86 LEU A N 1
ATOM 650 C CA . LEU A 1 86 ? -5.891 -10.281 -4.039 1 94.44 86 LEU A CA 1
ATOM 651 C C . LEU A 1 86 ? -4.891 -9.812 -5.094 1 94.44 86 LEU A C 1
ATOM 653 O O . LEU A 1 86 ? -4.531 -10.578 -5.992 1 94.44 86 LEU A O 1
ATOM 657 N N . ILE A 1 87 ? -4.434 -8.562 -4.902 1 96.94 87 ILE A N 1
ATOM 658 C CA . ILE A 1 87 ? -3.482 -7.996 -5.855 1 96.94 87 ILE A CA 1
ATOM 659 C C . ILE A 1 87 ? -2.055 -8.258 -5.379 1 96.94 87 ILE A C 1
ATOM 661 O O . ILE A 1 87 ? -1.7 -7.926 -4.246 1 96.94 87 ILE A O 1
ATOM 665 N N . ILE A 1 88 ? -1.295 -8.859 -6.199 1 97.25 88 ILE A N 1
ATOM 666 C CA . ILE A 1 88 ? 0.119 -9.102 -5.93 1 97.25 88 ILE A CA 1
ATOM 667 C C . ILE A 1 88 ? 0.972 -8.336 -6.938 1 97.25 88 ILE A C 1
ATOM 669 O O . ILE A 1 88 ? 0.869 -8.562 -8.148 1 97.25 88 ILE A O 1
ATOM 673 N N . ASN A 1 89 ? 1.77 -7.441 -6.414 1 96.06 89 ASN A N 1
ATOM 674 C CA . ASN A 1 89 ? 2.771 -6.777 -7.242 1 96.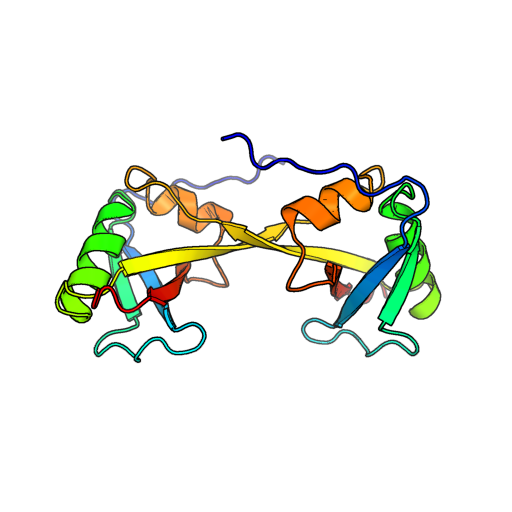06 89 ASN A CA 1
ATOM 675 C C . ASN A 1 89 ? 4.031 -7.625 -7.391 1 96.06 89 ASN A C 1
ATOM 677 O O . ASN A 1 89 ? 4.469 -8.266 -6.434 1 96.06 89 ASN A O 1
ATOM 681 N N . TYR A 1 90 ? 4.57 -7.664 -8.617 1 95.81 90 TYR A N 1
ATOM 682 C CA . TYR A 1 90 ? 5.832 -8.375 -8.797 1 95.81 90 TYR A CA 1
ATOM 683 C C . TYR A 1 90 ? 6.848 -7.5 -9.531 1 95.81 90 TYR A C 1
ATOM 685 O O . TYR A 1 90 ? 6.52 -6.871 -10.539 1 95.81 90 TYR A O 1
ATOM 693 N N . ALA A 1 91 ? 8.016 -7.391 -9.008 1 93.94 91 ALA A N 1
ATOM 694 C CA . ALA A 1 91 ? 9.195 -6.73 -9.57 1 93.94 91 ALA A CA 1
ATOM 695 C C . ALA A 1 91 ? 10.289 -7.742 -9.883 1 93.94 91 ALA A C 1
ATOM 697 O O . ALA A 1 91 ? 10.328 -8.828 -9.305 1 93.94 91 ALA A O 1
ATOM 698 N N . ILE A 1 92 ? 11.188 -7.418 -10.93 1 91.81 92 ILE A N 1
ATOM 699 C CA . ILE A 1 92 ? 12.234 -8.367 -11.281 1 91.81 92 ILE A CA 1
ATOM 700 C C . ILE A 1 92 ? 13.586 -7.648 -11.328 1 91.81 92 ILE A C 1
ATOM 702 O O . ILE A 1 92 ? 13.641 -6.438 -11.555 1 91.81 92 ILE A O 1
ATOM 706 N N . THR A 1 93 ? 14.578 -8.289 -10.938 1 87.31 93 THR A N 1
ATOM 707 C CA . THR A 1 93 ? 15.953 -7.871 -11.18 1 87.31 93 THR A CA 1
ATOM 708 C C . THR A 1 93 ? 16.719 -8.945 -11.938 1 87.31 93 THR A C 1
ATOM 710 O O . THR A 1 93 ? 16.578 -10.133 -11.664 1 87.31 93 THR A O 1
ATOM 713 N N . GLU A 1 94 ? 17.297 -8.523 -13.148 1 75.69 94 GLU A N 1
ATOM 714 C CA . GLU A 1 94 ? 18.062 -9.453 -13.961 1 75.69 94 GLU A CA 1
ATOM 715 C C . GLU A 1 94 ? 19.219 -10.07 -13.164 1 75.69 94 GLU A C 1
ATOM 717 O O . GLU A 1 94 ? 19.953 -9.367 -12.477 1 75.69 94 GLU A O 1
ATOM 722 N N . ALA A 1 95 ? 19.172 -11.359 -13 1 68.5 95 ALA A N 1
ATOM 723 C CA . ALA A 1 95 ? 20.234 -12.086 -12.32 1 68.5 95 ALA A CA 1
ATOM 724 C C . ALA A 1 95 ? 21.422 -12.32 -13.258 1 68.5 95 ALA A C 1
ATOM 726 O O . ALA A 1 95 ? 22.375 -13.031 -12.906 1 68.5 95 ALA A O 1
ATOM 727 N N . TRP A 1 96 ? 21.688 -11.672 -14.305 1 56.53 96 TRP A N 1
ATOM 728 C CA . TRP A 1 96 ? 22.766 -12.016 -15.234 1 56.53 96 TRP A CA 1
ATOM 729 C C . TRP A 1 96 ? 24.125 -11.992 -14.539 1 56.53 96 TRP A C 1
ATOM 731 O O . TRP A 1 96 ? 25.141 -12.312 -15.148 1 56.53 96 TRP A O 1
ATOM 741 N N . GLY A 1 97 ? 24.453 -11.844 -13.336 1 45.34 97 GLY A N 1
ATOM 742 C CA . GLY A 1 97 ? 25.875 -12.133 -13.234 1 45.34 97 GLY A CA 1
ATOM 743 C C . GLY A 1 97 ? 26.203 -13.609 -13.336 1 45.34 97 GLY A C 1
ATOM 744 O O . GLY A 1 97 ? 25.312 -14.453 -13.211 1 45.34 97 GLY A O 1
ATOM 745 N N . MET B 1 1 ? -17.234 -5.027 17.906 1 30.06 1 MET B N 1
ATOM 746 C CA . MET B 1 1 ? -17.656 -6.039 16.953 1 30.06 1 MET B CA 1
ATOM 747 C C . MET B 1 1 ? -16.469 -6.535 16.109 1 30.06 1 MET B C 1
ATOM 749 O O . MET B 1 1 ? -15.773 -5.738 15.492 1 30.06 1 MET B O 1
ATOM 753 N N . GLU B 1 2 ? -15.773 -7.602 16.453 1 34.72 2 GLU B N 1
ATOM 754 C CA . GLU B 1 2 ? -14.57 -8.188 15.859 1 34.72 2 GLU B CA 1
ATOM 755 C C . GLU B 1 2 ? -14.727 -8.352 14.344 1 34.72 2 GLU B C 1
ATOM 757 O O . GLU B 1 2 ? -15.828 -8.57 13.844 1 34.72 2 GLU B O 1
ATOM 762 N N . PRO B 1 3 ? -14.023 -7.691 13.484 1 39.38 3 PRO B N 1
ATOM 763 C CA . PRO B 1 3 ? -14.242 -7.992 12.07 1 39.38 3 PRO B CA 1
ATOM 764 C C . PRO B 1 3 ? -14.539 -9.469 11.82 1 39.38 3 PRO B C 1
ATOM 766 O O . PRO B 1 3 ? -13.828 -10.344 12.328 1 39.38 3 PRO B O 1
ATOM 769 N N . GLU B 1 4 ? -15.734 -9.93 11.844 1 40.5 4 GLU B N 1
ATOM 770 C CA . GLU B 1 4 ? -16.094 -11.312 11.562 1 40.5 4 GLU B CA 1
ATOM 771 C C . GLU B 1 4 ? -15.289 -11.867 10.391 1 40.5 4 GLU B C 1
ATOM 773 O O . GLU B 1 4 ? -15.461 -11.43 9.25 1 40.5 4 GLU B O 1
ATOM 778 N N . THR B 1 5 ? -13.938 -11.969 10.453 1 42.97 5 THR B N 1
ATOM 779 C CA . THR B 1 5 ? -13.195 -12.734 9.461 1 42.97 5 THR B CA 1
ATOM 780 C C . THR B 1 5 ? -13.961 -13.984 9.055 1 42.97 5 THR B C 1
ATOM 782 O O . THR B 1 5 ? -14.109 -14.914 9.852 1 42.97 5 THR B O 1
ATOM 785 N N . LYS B 1 6 ? -15.133 -13.93 8.609 1 39.69 6 LYS B N 1
ATOM 786 C CA . LYS B 1 6 ? -15.75 -15.164 8.133 1 39.69 6 LYS B CA 1
ATOM 787 C C . LYS B 1 6 ? -14.75 -16 7.336 1 39.69 6 LYS B C 1
ATOM 789 O O . LYS B 1 6 ? -14.156 -15.516 6.375 1 39.69 6 LYS B O 1
ATOM 794 N N . ALA B 1 7 ? -14.172 -16.953 7.84 1 43.91 7 ALA B N 1
ATOM 795 C CA . ALA B 1 7 ? -13.352 -18 7.246 1 43.91 7 ALA B CA 1
ATOM 796 C C . ALA B 1 7 ? -13.883 -18.406 5.879 1 43.91 7 ALA B C 1
ATOM 798 O O . ALA B 1 7 ? -15.078 -18.672 5.727 1 43.91 7 ALA B O 1
ATOM 799 N N . GLN B 1 8 ? -13.383 -17.734 4.879 1 51.97 8 GLN B N 1
ATOM 800 C CA . GLN B 1 8 ? -13.766 -18.297 3.588 1 51.97 8 GLN B CA 1
ATOM 801 C C . GLN B 1 8 ? -13.664 -19.812 3.598 1 51.97 8 GLN B C 1
ATOM 803 O O . GLN B 1 8 ? -12.852 -20.391 4.324 1 51.97 8 GLN B O 1
ATOM 808 N N . ASP B 1 9 ? -14.664 -20.5 3.182 1 54.81 9 ASP B N 1
ATOM 809 C CA . ASP B 1 9 ? -14.766 -21.953 3.121 1 54.81 9 ASP B CA 1
ATOM 810 C C . ASP B 1 9 ? -13.562 -22.562 2.404 1 54.81 9 ASP B C 1
ATOM 812 O O . ASP B 1 9 ? -13.078 -22.016 1.408 1 54.81 9 ASP B O 1
ATOM 816 N N . PRO B 1 10 ? -12.766 -23.391 3.047 1 56.91 10 PRO B N 1
ATOM 817 C CA . PRO B 1 10 ? -11.648 -24.078 2.414 1 56.91 10 PRO B CA 1
ATOM 818 C C . PRO B 1 10 ? -11.898 -24.391 0.939 1 56.91 10 PRO B C 1
ATOM 820 O O . PRO B 1 10 ? -10.953 -24.469 0.151 1 56.91 10 PRO B O 1
ATOM 823 N N . GLY B 1 11 ? -13.086 -24.406 0.588 1 63.94 11 GLY B N 1
ATOM 824 C CA . GLY B 1 11 ? -13.406 -24.656 -0.806 1 63.94 11 GLY B CA 1
ATOM 825 C C . GLY B 1 11 ? -13.555 -23.391 -1.631 1 63.94 11 GLY B C 1
ATOM 826 O O . GLY B 1 11 ? -13.867 -23.453 -2.822 1 63.94 11 GLY B O 1
ATOM 827 N N . LYS B 1 12 ? -13.234 -22.234 -1.021 1 82.31 12 LYS B N 1
ATOM 828 C CA . LYS B 1 12 ? -13.469 -20.984 -1.76 1 82.31 12 LYS B CA 1
ATOM 829 C C . LYS B 1 12 ? -12.227 -20.578 -2.545 1 82.31 12 LYS B C 1
ATOM 831 O O . LYS B 1 12 ? -11.102 -20.75 -2.07 1 82.31 12 LYS B O 1
ATOM 836 N N . SER B 1 13 ? -12.508 -20.266 -3.809 1 95.44 13 SER B N 1
ATOM 837 C CA . SER B 1 13 ? -11.445 -19.781 -4.688 1 95.44 13 SER B CA 1
ATOM 838 C C . SER B 1 13 ? -11.32 -18.266 -4.602 1 95.44 13 SER B C 1
ATOM 840 O O . SER B 1 13 ? -12.312 -17.562 -4.383 1 95.44 13 SER B O 1
ATOM 842 N N . ILE B 1 14 ? -10.109 -17.891 -4.574 1 96.62 14 ILE B N 1
ATOM 843 C CA . ILE B 1 14 ? -9.766 -16.469 -4.547 1 96.62 14 ILE B CA 1
ATOM 844 C C . ILE B 1 14 ? -9.172 -16.062 -5.891 1 96.62 14 ILE B C 1
ATOM 846 O O . ILE B 1 14 ? -8.391 -16.812 -6.484 1 96.62 14 ILE B O 1
ATOM 850 N N . ILE B 1 15 ? -9.594 -14.891 -6.32 1 98 15 ILE B N 1
ATOM 851 C CA . ILE B 1 15 ? -9.016 -14.359 -7.551 1 98 15 ILE B CA 1
ATOM 852 C C . ILE B 1 15 ? -7.727 -13.609 -7.23 1 98 15 ILE B C 1
ATOM 854 O O . ILE B 1 15 ? -7.727 -12.688 -6.41 1 98 15 ILE B O 1
ATOM 858 N N . VAL B 1 16 ? -6.637 -13.969 -7.859 1 98.19 16 VAL B N 1
ATOM 859 C CA . VAL B 1 16 ? -5.359 -13.273 -7.777 1 98.19 16 VAL B CA 1
ATOM 860 C C . VAL B 1 16 ? -5.129 -12.453 -9.047 1 98.19 16 VAL B C 1
ATOM 862 O O . VAL B 1 16 ? -5.395 -12.93 -10.156 1 98.19 16 VAL B O 1
ATOM 865 N N . ASN B 1 17 ? -4.715 -11.273 -8.797 1 98.31 17 ASN B N 1
ATOM 866 C CA . ASN B 1 17 ? -4.348 -10.367 -9.883 1 98.31 17 ASN B CA 1
ATOM 867 C C . ASN B 1 17 ? -2.891 -9.922 -9.781 1 98.31 17 ASN B C 1
ATOM 869 O O . ASN B 1 17 ? -2.518 -9.211 -8.844 1 98.31 17 ASN B O 1
ATOM 873 N N . LEU B 1 18 ? -2.088 -10.305 -10.766 1 97.56 18 LEU B N 1
ATOM 874 C CA . LEU B 1 18 ? -0.66 -10.008 -10.781 1 97.56 18 LEU B CA 1
ATOM 875 C C . LEU B 1 18 ? -0.383 -8.703 -11.523 1 97.56 18 LEU B C 1
ATOM 877 O O . LEU B 1 18 ? -0.829 -8.523 -12.664 1 97.56 18 LEU B O 1
ATOM 881 N N . LYS B 1 19 ? 0.388 -7.836 -10.82 1 96.88 19 LYS B N 1
ATOM 882 C CA . LYS B 1 19 ? 0.693 -6.527 -11.391 1 96.88 19 LYS B CA 1
ATOM 883 C C . LYS B 1 19 ? 2.201 -6.316 -11.508 1 96.88 19 LYS B C 1
ATOM 885 O O . LYS B 1 19 ? 2.92 -6.383 -10.508 1 96.88 19 LYS B O 1
ATOM 890 N N . PRO B 1 20 ? 2.652 -6.043 -12.797 1 95.69 20 PRO B N 1
ATOM 891 C CA . PRO B 1 20 ? 4.082 -5.754 -12.93 1 95.69 20 PRO B CA 1
ATOM 892 C C . PRO B 1 20 ? 4.465 -4.391 -12.359 1 95.69 20 PRO B C 1
ATOM 894 O O . PRO B 1 20 ? 3.684 -3.441 -12.445 1 95.69 20 PRO B O 1
ATOM 897 N N . VAL B 1 21 ? 5.582 -4.348 -11.773 1 90.19 21 VAL B N 1
ATOM 898 C CA . VAL B 1 21 ? 6.125 -3.1 -11.25 1 90.19 21 VAL B CA 1
ATOM 899 C C . VAL B 1 21 ? 7.391 -2.725 -12.023 1 90.19 21 VAL B C 1
ATOM 901 O O . VAL B 1 21 ? 8.219 -3.584 -12.32 1 90.19 21 VAL B O 1
ATOM 904 N N . ALA B 1 22 ? 7.48 -1.35 -12.352 1 88.5 22 ALA B N 1
ATOM 905 C CA . ALA B 1 22 ? 8.664 -0.804 -13.016 1 88.5 22 ALA B CA 1
ATOM 906 C C . ALA B 1 22 ? 8.906 -1.497 -14.352 1 88.5 22 ALA B C 1
ATOM 908 O O . ALA B 1 22 ? 8.07 -1.437 -15.258 1 88.5 22 ALA B O 1
ATOM 909 N N . ASN B 1 23 ? 10.078 -2.27 -14.438 1 88.88 23 ASN B N 1
ATOM 910 C CA . ASN B 1 23 ? 10.477 -2.834 -15.727 1 88.88 23 ASN B CA 1
ATOM 911 C C . ASN B 1 23 ? 10.094 -4.309 -15.836 1 88.88 23 ASN B C 1
ATOM 913 O O . ASN B 1 23 ? 10.555 -5.008 -16.734 1 88.88 23 ASN B O 1
ATOM 917 N N . ALA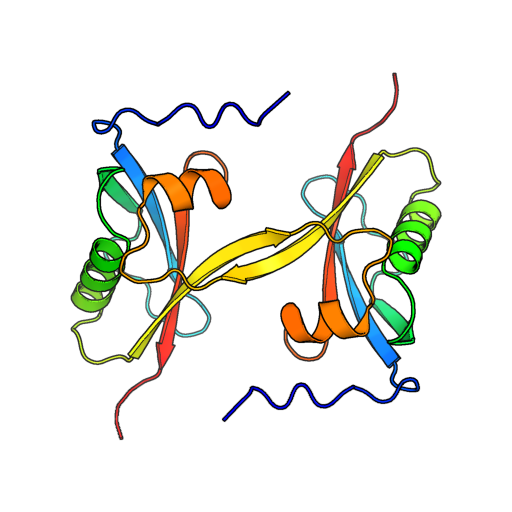 B 1 24 ? 9.359 -4.793 -15.008 1 93.31 24 ALA B N 1
ATOM 918 C CA . ALA B 1 24 ? 8.961 -6.195 -15.094 1 93.31 24 ALA B CA 1
ATOM 919 C C . ALA B 1 24 ? 8.094 -6.449 -16.328 1 93.31 24 ALA B C 1
ATOM 921 O O . ALA B 1 24 ? 7.238 -5.629 -16.672 1 93.31 24 ALA B O 1
ATOM 922 N N . PRO B 1 25 ? 8.328 -7.539 -16.984 1 94.19 25 PRO B N 1
ATOM 923 C CA . PRO B 1 25 ? 7.496 -7.863 -18.141 1 94.19 25 PRO B CA 1
ATOM 924 C C . PRO B 1 25 ? 6.066 -8.242 -17.766 1 94.19 25 PRO B C 1
ATOM 926 O O . PRO B 1 25 ? 5.848 -8.828 -16.703 1 94.19 25 PRO B O 1
ATOM 929 N N . ILE B 1 26 ? 5.16 -7.965 -18.656 1 96 26 ILE B N 1
ATOM 930 C CA . ILE B 1 26 ? 3.785 -8.391 -18.422 1 96 26 ILE B CA 1
ATOM 931 C C . ILE B 1 26 ? 3.664 -9.898 -18.656 1 96 26 ILE B C 1
ATOM 933 O O . ILE B 1 26 ? 4.074 -10.406 -19.703 1 96 26 ILE B O 1
ATOM 937 N N . LEU B 1 27 ? 3.082 -10.547 -17.797 1 96.69 27 LEU B N 1
ATOM 938 C CA . LEU B 1 27 ? 2.939 -12 -17.859 1 96.69 27 LEU B CA 1
ATOM 939 C C . LEU B 1 27 ? 1.811 -12.391 -18.797 1 96.69 27 LEU B C 1
ATOM 941 O O . LEU B 1 27 ? 0.892 -11.609 -19.031 1 96.69 27 LEU B O 1
ATOM 945 N N . LYS B 1 28 ? 1.899 -13.562 -19.297 1 96.31 28 LYS B N 1
ATOM 946 C CA . LYS B 1 28 ? 0.862 -14.109 -20.172 1 96.31 28 LYS B CA 1
ATOM 947 C C . LYS B 1 28 ? -0.468 -14.227 -19.438 1 96.31 28 LYS B C 1
ATOM 949 O O . LYS B 1 28 ? -1.52 -13.883 -19.969 1 96.31 28 LYS B O 1
ATOM 954 N N . LYS B 1 29 ? -0.453 -14.711 -18.281 1 97.5 29 LYS B N 1
ATOM 955 C CA . LYS B 1 29 ? -1.609 -14.82 -17.406 1 97.5 29 LYS B CA 1
ATOM 956 C C . LYS B 1 29 ? -1.435 -13.945 -16.156 1 97.5 29 LYS B C 1
ATOM 958 O O . LYS B 1 29 ? -0.536 -14.18 -15.352 1 97.5 29 LYS B O 1
ATOM 963 N N . THR B 1 30 ? -2.291 -13.039 -16.062 1 97.88 30 THR B N 1
ATOM 964 C CA . THR B 1 30 ? -2.129 -12.109 -14.945 1 97.88 30 THR B CA 1
ATOM 965 C C . THR B 1 30 ? -3.223 -12.32 -13.906 1 97.88 30 THR B C 1
ATOM 967 O O . THR B 1 30 ? -3.1 -11.867 -12.766 1 97.88 30 THR B O 1
ATOM 970 N N . LYS B 1 31 ? -4.293 -12.875 -14.289 1 97.88 31 LYS B N 1
ATOM 971 C CA . LYS B 1 31 ? -5.41 -13.133 -13.383 1 97.88 31 LYS B CA 1
ATOM 972 C C . LYS B 1 31 ? -5.758 -14.617 -13.359 1 97.88 31 LYS B C 1
ATOM 974 O O . LYS B 1 31 ? -5.84 -15.266 -14.406 1 97.88 31 LYS B O 1
ATOM 979 N N . PHE B 1 32 ? -5.934 -15.211 -12.156 1 97.38 32 PHE B N 1
ATOM 980 C CA . PHE B 1 32 ? -6.27 -16.625 -12.023 1 97.38 32 PHE B CA 1
ATOM 981 C C . PHE B 1 32 ? -6.918 -16.906 -10.672 1 97.38 32 PHE B C 1
ATOM 983 O O . PHE B 1 32 ? -6.809 -16.094 -9.742 1 97.38 32 PHE B O 1
ATOM 990 N N . LYS B 1 33 ? -7.598 -18.016 -10.594 1 97.5 33 LYS B N 1
ATOM 991 C CA . LYS B 1 33 ? -8.188 -18.469 -9.344 1 97.5 33 LYS B CA 1
ATOM 992 C C . LYS B 1 33 ? -7.25 -19.422 -8.602 1 97.5 33 LYS B C 1
ATOM 994 O O . LYS B 1 33 ? -6.57 -20.234 -9.219 1 97.5 33 LYS B O 1
ATOM 999 N N . ILE B 1 34 ? -7.293 -19.328 -7.32 1 97.75 34 ILE B N 1
ATOM 1000 C CA . ILE B 1 34 ? -6.5 -20.219 -6.477 1 97.75 34 ILE B CA 1
ATOM 1001 C C . ILE B 1 34 ? -7.312 -20.625 -5.254 1 97.75 34 ILE B C 1
ATOM 1003 O O . ILE B 1 34 ? -8.117 -19.844 -4.742 1 97.75 34 ILE B O 1
ATOM 1007 N N . ALA B 1 35 ? -7.047 -21.891 -4.855 1 96.5 35 ALA B N 1
ATOM 1008 C CA . ALA B 1 35 ? -7.699 -22.328 -3.625 1 96.5 35 ALA B CA 1
ATOM 1009 C C . ALA B 1 35 ? -7.254 -21.484 -2.432 1 96.5 35 ALA B C 1
ATOM 1011 O O . ALA B 1 35 ? -6.07 -21.172 -2.295 1 96.5 35 ALA B O 1
ATOM 1012 N N . SER B 1 36 ? -8.148 -21.234 -1.561 1 95.44 36 SER B N 1
ATOM 1013 C CA . SER B 1 36 ? -7.922 -20.266 -0.48 1 95.44 36 SER B CA 1
ATOM 1014 C C . SER B 1 36 ? -6.973 -20.844 0.57 1 95.44 36 SER B C 1
ATOM 1016 O O . SER B 1 36 ? -6.352 -20.094 1.322 1 95.44 36 SER B O 1
ATOM 1018 N N . ASP B 1 37 ? -6.863 -22.141 0.634 1 95.94 37 ASP B N 1
ATOM 1019 C CA . ASP B 1 37 ? -6.047 -22.75 1.677 1 95.94 37 ASP B CA 1
ATOM 1020 C C . ASP B 1 37 ? -4.617 -22.984 1.193 1 95.94 37 ASP B C 1
ATOM 1022 O O . ASP B 1 37 ? -3.77 -23.453 1.949 1 95.94 37 ASP B O 1
ATOM 1026 N N . LYS B 1 38 ? -4.27 -22.688 -0.029 1 97 38 LYS B N 1
ATOM 1027 C CA . LYS B 1 38 ? -2.922 -22.859 -0.567 1 97 38 LYS B CA 1
ATOM 1028 C C . LYS B 1 38 ? -1.953 -21.844 0.039 1 97 38 LYS B C 1
ATOM 1030 O O . LYS B 1 38 ? -2.371 -20.797 0.526 1 97 38 LYS B O 1
ATOM 1035 N N . PRO B 1 39 ? -0.668 -22.188 0.117 1 98 39 PRO B N 1
ATOM 1036 C CA . PRO B 1 39 ? 0.351 -21.234 0.561 1 98 39 PRO B CA 1
ATOM 1037 C C . PRO B 1 39 ? 0.727 -20.234 -0.521 1 98 39 PRO B C 1
ATOM 1039 O O . PRO B 1 39 ? 0.641 -20.531 -1.714 1 98 39 PRO B O 1
ATOM 1042 N N . PHE B 1 40 ? 1.264 -19.141 -0.07 1 98.31 40 PHE B N 1
ATOM 1043 C CA . PHE B 1 40 ? 1.696 -18.078 -0.968 1 98.31 40 PHE B CA 1
ATOM 1044 C C . PHE B 1 40 ? 2.801 -18.562 -1.896 1 98.31 40 PHE B C 1
ATOM 1046 O O . PHE B 1 40 ? 2.939 -18.078 -3.02 1 98.31 40 PHE B O 1
ATOM 1053 N N . GLY B 1 41 ? 3.486 -19.484 -1.51 1 98.19 41 GLY B N 1
ATOM 1054 C CA . GLY B 1 41 ? 4.508 -20.094 -2.344 1 98.19 41 GLY B CA 1
ATOM 1055 C C . GLY B 1 41 ? 3.982 -20.578 -3.684 1 98.19 41 GLY B C 1
ATOM 1056 O O . GLY B 1 41 ? 4.711 -20.578 -4.676 1 98.19 41 GLY B O 1
ATOM 1057 N N . SER B 1 42 ? 2.738 -21.016 -3.67 1 98 42 SER B N 1
ATOM 1058 C CA . SER B 1 42 ? 2.133 -21.422 -4.934 1 98 42 SER B CA 1
ATOM 1059 C C . SER B 1 42 ? 2.125 -20.281 -5.938 1 98 42 SER B C 1
ATOM 1061 O O . SER B 1 42 ? 2.338 -20.5 -7.133 1 98 42 SER B O 1
ATOM 1063 N N . ILE B 1 43 ? 1.919 -19.078 -5.488 1 98.19 43 ILE B N 1
ATOM 1064 C CA . ILE B 1 43 ? 1.917 -17.906 -6.355 1 98.19 43 ILE B CA 1
ATOM 1065 C C . ILE B 1 43 ? 3.344 -17.578 -6.789 1 98.19 43 ILE B C 1
ATOM 1067 O O . ILE B 1 43 ? 3.59 -17.266 -7.957 1 98.19 43 ILE B O 1
ATOM 1071 N N . ILE B 1 44 ? 4.203 -17.656 -5.852 1 97.56 44 ILE B N 1
ATOM 1072 C CA . ILE B 1 44 ? 5.602 -17.422 -6.18 1 97.56 44 ILE B CA 1
ATOM 1073 C C . ILE B 1 44 ? 6.023 -18.344 -7.32 1 97.56 44 ILE B C 1
ATOM 1075 O O . ILE B 1 44 ? 6.59 -17.891 -8.32 1 97.56 44 ILE B O 1
ATOM 1079 N N . ASN B 1 45 ? 5.711 -19.609 -7.133 1 96.88 45 ASN B N 1
ATOM 1080 C CA . ASN B 1 45 ? 6.074 -20.594 -8.141 1 96.88 45 ASN B CA 1
ATOM 1081 C C . ASN B 1 45 ? 5.434 -20.281 -9.492 1 96.88 45 ASN B C 1
ATOM 1083 O O . ASN B 1 45 ? 6.074 -20.422 -10.531 1 96.88 45 ASN B O 1
ATOM 1087 N N . PHE B 1 46 ? 4.188 -19.969 -9.445 1 97.56 46 PHE B N 1
ATOM 1088 C CA . PHE B 1 46 ? 3.455 -19.641 -10.664 1 97.56 46 PHE B CA 1
ATOM 1089 C C . PHE B 1 46 ? 4.13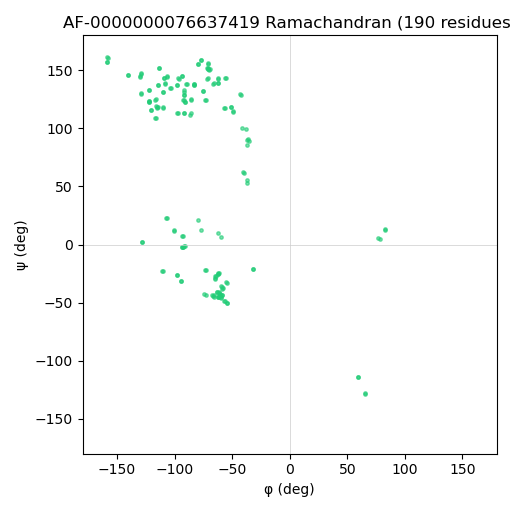7 -18.5 -11.406 1 97.56 46 PHE B C 1
ATOM 1091 O O . PHE B 1 46 ? 4.375 -18.578 -12.609 1 97.56 46 PHE B O 1
ATOM 1098 N N . VAL B 1 47 ? 4.504 -17.375 -10.773 1 97.19 47 VAL B N 1
ATOM 1099 C CA . VAL B 1 47 ? 5.113 -16.203 -11.383 1 97.19 47 VAL B CA 1
ATOM 1100 C C . VAL B 1 47 ? 6.496 -16.547 -11.922 1 97.19 47 VAL B C 1
ATOM 1102 O O . VAL B 1 47 ? 6.844 -16.188 -13.047 1 97.19 47 VAL B O 1
ATOM 1105 N N . CYS B 1 48 ? 7.242 -17.266 -11.078 1 95 48 CYS B N 1
ATOM 1106 C CA . CYS B 1 48 ? 8.57 -17.672 -11.516 1 95 48 CYS B CA 1
ATOM 1107 C C . CYS B 1 48 ? 8.492 -18.516 -12.789 1 95 48 CYS B C 1
ATOM 1109 O O . CYS B 1 48 ? 9.289 -18.328 -13.711 1 95 48 CYS B O 1
ATOM 1111 N N . SER B 1 49 ? 7.539 -19.375 -12.695 1 95.5 49 SER B N 1
ATOM 1112 C CA . SER B 1 49 ? 7.379 -20.234 -13.867 1 95.5 49 SER B CA 1
ATOM 1113 C C . SER B 1 49 ? 7.051 -19.422 -15.109 1 95.5 49 SER B C 1
ATOM 1115 O O . SER B 1 49 ? 7.547 -19.703 -16.203 1 95.5 49 SER B O 1
ATOM 1117 N N . GLN B 1 50 ? 6.223 -18.438 -15.055 1 95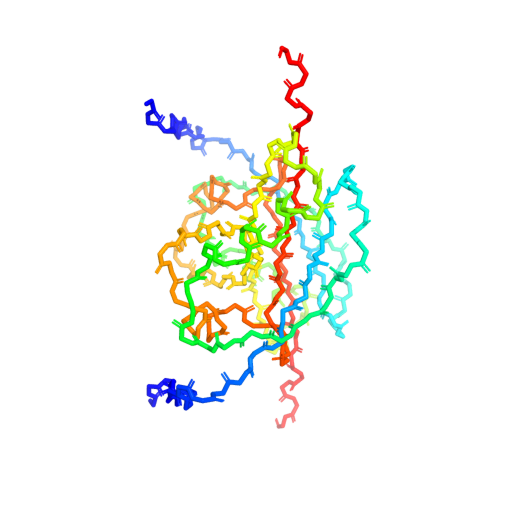.75 50 GLN B N 1
ATOM 1118 C CA . GLN B 1 50 ? 5.852 -17.594 -16.188 1 95.75 50 GLN B CA 1
ATOM 1119 C C . GLN B 1 50 ? 7.051 -16.797 -16.688 1 95.75 50 GLN B C 1
ATOM 1121 O O . GLN B 1 50 ? 7.117 -16.453 -17.875 1 95.75 50 GLN B O 1
ATOM 1126 N N . LEU B 1 51 ? 8.008 -16.469 -15.789 1 93.38 51 LEU B N 1
ATOM 1127 C CA . LEU B 1 51 ? 9.141 -15.633 -16.141 1 93.38 51 LEU B CA 1
ATOM 1128 C C . LEU B 1 51 ? 10.32 -16.484 -16.609 1 93.38 51 LEU B C 1
ATOM 1130 O O . LEU B 1 51 ? 11.367 -15.938 -16.984 1 93.38 51 LEU B O 1
ATOM 1134 N N . GLY B 1 52 ? 10.117 -17.688 -16.578 1 90.06 52 GLY B N 1
ATOM 1135 C CA . GLY B 1 52 ? 11.117 -18.594 -17.125 1 90.06 52 GLY B CA 1
ATOM 1136 C C . GLY B 1 52 ? 12.234 -18.906 -16.156 1 90.06 52 GLY B C 1
ATOM 1137 O O . GLY B 1 52 ? 13.289 -19.406 -16.547 1 90.06 52 GLY B O 1
ATOM 1138 N N . GLY B 1 53 ? 12.164 -18.625 -14.906 1 83.19 53 GLY B N 1
ATOM 1139 C CA . GLY B 1 53 ? 13.07 -19.062 -13.859 1 83.19 53 GLY B CA 1
ATOM 1140 C C . GLY B 1 53 ? 14.391 -18.312 -13.852 1 83.19 53 GLY B C 1
ATOM 1141 O O . GLY B 1 53 ? 15.297 -18.641 -13.078 1 83.19 53 GLY B O 1
ATOM 1142 N N . LYS B 1 54 ? 14.633 -17.344 -14.602 1 77.06 54 LYS B N 1
ATOM 1143 C CA . LYS B 1 54 ? 15.938 -16.703 -14.727 1 77.06 54 LYS B CA 1
ATOM 1144 C C . LYS B 1 54 ? 16.016 -15.438 -13.867 1 77.06 54 LYS B C 1
ATOM 1146 O O . LYS B 1 54 ? 17.094 -15.078 -13.383 1 77.06 54 LYS B O 1
ATOM 1151 N N . ASP B 1 55 ? 14.984 -14.805 -13.578 1 79.75 55 ASP B N 1
ATOM 1152 C CA . ASP B 1 55 ? 14.969 -13.516 -12.891 1 79.75 55 ASP B CA 1
ATOM 1153 C C . ASP B 1 55 ? 14.727 -13.703 -11.391 1 79.75 55 ASP B C 1
ATOM 1155 O O . ASP B 1 55 ? 14.141 -14.695 -10.969 1 79.75 55 ASP B O 1
ATOM 1159 N N . ARG B 1 56 ? 15.414 -12.844 -10.672 1 89.44 56 ARG B N 1
ATOM 1160 C CA . ARG B 1 56 ? 14.984 -12.695 -9.281 1 89.44 56 ARG B CA 1
ATOM 1161 C C . ARG B 1 56 ? 13.68 -11.922 -9.195 1 89.44 56 ARG B C 1
ATOM 1163 O O . ARG B 1 56 ? 13.555 -10.836 -9.766 1 89.44 56 ARG B O 1
ATOM 1170 N N . VAL B 1 57 ? 12.797 -12.664 -8.531 1 93.25 57 VAL B N 1
ATOM 1171 C CA . VAL B 1 57 ? 11.469 -12.07 -8.484 1 93.25 57 VAL B CA 1
ATOM 1172 C C . VAL B 1 57 ? 11.156 -11.602 -7.062 1 93.25 57 VAL B C 1
ATOM 1174 O O . VAL B 1 57 ? 11.445 -12.312 -6.098 1 93.25 57 VAL B O 1
ATOM 1177 N N . PHE B 1 58 ? 10.688 -10.383 -6.922 1 93.44 58 PHE B N 1
ATOM 1178 C CA . PHE B 1 58 ? 10.164 -9.852 -5.672 1 93.44 58 PHE B CA 1
ATOM 1179 C C . PHE B 1 58 ? 8.656 -9.656 -5.754 1 93.44 58 PHE B C 1
ATOM 1181 O O . PHE B 1 58 ? 8.164 -8.906 -6.602 1 93.44 58 PHE B O 1
ATOM 1188 N N . LEU B 1 59 ? 7.93 -10.398 -4.887 1 96.25 59 LEU B N 1
ATOM 1189 C CA . LEU B 1 59 ? 6.477 -10.281 -4.82 1 96.25 59 LEU B CA 1
ATOM 1190 C C . LEU B 1 59 ? 6.043 -9.594 -3.533 1 96.25 59 LEU B C 1
ATOM 1192 O O . LEU B 1 59 ? 6.598 -9.867 -2.463 1 96.25 59 LEU B O 1
ATOM 1196 N N . TYR B 1 60 ? 4.961 -8.734 -3.602 1 94.06 60 TYR B N 1
ATOM 1197 C CA . TYR B 1 60 ? 4.492 -8.047 -2.4 1 94.06 60 TYR B CA 1
ATOM 1198 C C . TYR B 1 60 ? 3.049 -7.59 -2.559 1 94.06 60 TYR B C 1
ATOM 1200 O O . TYR B 1 60 ? 2.541 -7.492 -3.68 1 94.06 60 TYR B O 1
ATOM 1208 N N . CYS B 1 61 ? 2.381 -7.398 -1.451 1 92.31 61 CYS B N 1
ATOM 1209 C CA . CYS B 1 61 ? 1.061 -6.781 -1.38 1 92.31 61 CYS B CA 1
ATOM 1210 C C . CYS B 1 61 ? 1.167 -5.309 -1.009 1 92.31 61 CYS B C 1
ATOM 1212 O O . CYS B 1 61 ? 2.027 -4.922 -0.215 1 92.31 61 CYS B O 1
ATOM 1214 N N . ASN B 1 62 ? 0.338 -4.52 -1.736 1 84.62 62 ASN B N 1
ATOM 1215 C CA . ASN B 1 62 ? 0.163 -3.164 -1.229 1 84.62 62 ASN B CA 1
ATOM 1216 C C . ASN B 1 62 ? -0.937 -3.1 -0.172 1 84.62 62 ASN B C 1
ATOM 1218 O O . ASN B 1 62 ? -2.045 -3.592 -0.392 1 84.62 62 ASN B O 1
ATOM 1222 N N . SER B 1 63 ? -0.533 -2.83 0.974 1 76.5 63 SER B N 1
ATOM 1223 C CA . SER B 1 63 ? -1.495 -2.715 2.064 1 76.5 63 SER B CA 1
ATOM 1224 C C . SER B 1 63 ? -1.689 -1.259 2.479 1 76.5 63 SER B C 1
ATOM 1226 O O . SER B 1 63 ? -0.796 -0.43 2.293 1 76.5 63 SER B O 1
ATOM 1228 N N . SER B 1 64 ? -2.973 -1.009 2.83 1 80.69 64 SER B N 1
ATOM 1229 C CA . SER B 1 64 ? -3.238 0.285 3.451 1 80.69 64 SER B CA 1
ATOM 1230 C C . SER B 1 64 ? -3.119 0.204 4.969 1 80.69 64 SER B C 1
ATOM 1232 O O . SER B 1 64 ? -3.57 -0.767 5.582 1 80.69 64 SER B O 1
ATOM 1234 N N . PHE B 1 65 ? -2.309 0.986 5.387 1 85.19 65 PHE B N 1
ATOM 1235 C CA . PHE B 1 65 ? -2.125 1.128 6.824 1 85.19 65 PHE B CA 1
ATOM 1236 C C . PHE B 1 65 ? -2.492 2.533 7.285 1 85.19 65 PHE B C 1
ATOM 1238 O O . PHE B 1 65 ? -2.023 3.521 6.715 1 85.19 65 PHE B O 1
ATOM 1245 N N . SER B 1 66 ? -3.451 2.516 8.281 1 91.44 66 SER B N 1
ATOM 1246 C CA . SER B 1 66 ? -3.783 3.805 8.883 1 91.44 66 SER B CA 1
ATOM 1247 C C . SER B 1 66 ? -3.014 4.027 10.18 1 91.44 66 SER B C 1
ATOM 1249 O O . SER B 1 66 ? -3.252 3.342 11.172 1 91.44 66 SER B O 1
ATOM 1251 N N . PRO B 1 67 ? -2.098 5 10.203 1 92.56 67 PRO B N 1
ATOM 1252 C CA . PRO B 1 67 ? -1.314 5.227 11.414 1 92.56 67 PRO B CA 1
ATOM 1253 C C . PRO B 1 67 ? -2.143 5.84 12.547 1 92.56 67 PRO B C 1
ATOM 1255 O O . PRO B 1 67 ? -3.111 6.559 12.289 1 92.56 67 PRO B O 1
ATOM 1258 N N . SER B 1 68 ? -1.744 5.547 13.773 1 95.06 68 SER B N 1
ATOM 1259 C CA . SER B 1 68 ? -2.342 6.223 14.922 1 95.06 68 SER B CA 1
ATOM 1260 C C . SER B 1 68 ? -1.9 7.68 15 1 95.06 68 SER B C 1
ATOM 1262 O O . SER B 1 68 ? -0.822 8.031 14.516 1 95.06 68 SER B O 1
ATOM 1264 N N . ALA B 1 69 ? -2.75 8.438 15.641 1 96.81 69 ALA B N 1
ATOM 1265 C CA . ALA B 1 69 ? -2.457 9.859 15.773 1 96.81 69 ALA B CA 1
ATOM 1266 C C . ALA B 1 69 ? -1.165 10.086 16.547 1 96.81 69 ALA B C 1
ATOM 1268 O O . ALA B 1 69 ? -0.481 11.094 16.344 1 96.81 69 ALA B O 1
ATOM 1269 N N . ASP B 1 70 ? -0.738 9.141 17.406 1 97.06 70 ASP B N 1
ATOM 1270 C CA . ASP B 1 70 ? 0.435 9.312 18.25 1 97.06 70 ASP B CA 1
ATOM 1271 C C . ASP B 1 70 ? 1.687 8.742 17.578 1 97.06 70 ASP B C 1
ATOM 1273 O O . ASP B 1 70 ? 2.789 8.859 18.125 1 97.06 70 ASP B O 1
ATOM 1277 N N . SER B 1 71 ? 1.519 8.164 16.391 1 95.12 71 SER B N 1
ATOM 1278 C CA . SER B 1 71 ? 2.695 7.648 15.695 1 95.12 71 SER B CA 1
ATOM 1279 C C . SER B 1 71 ? 3.67 8.773 15.359 1 95.12 71 SER B C 1
ATOM 1281 O O . SER B 1 71 ? 3.258 9.859 14.953 1 95.12 71 SER B O 1
ATOM 1283 N N . VAL B 1 72 ? 4.941 8.445 15.555 1 93.75 72 VAL B N 1
ATOM 1284 C CA . VAL B 1 72 ? 5.973 9.438 15.273 1 93.75 72 VAL B CA 1
ATOM 1285 C C . VAL B 1 72 ? 6.305 9.438 13.781 1 93.75 72 VAL B C 1
ATOM 1287 O O . VAL B 1 72 ? 6.504 8.375 13.188 1 93.75 72 VAL B O 1
ATOM 1290 N N . ILE B 1 73 ? 6.465 10.594 13.141 1 96.44 73 ILE B N 1
ATOM 1291 C CA . ILE B 1 73 ? 6.637 10.758 11.703 1 96.44 73 ILE B CA 1
ATOM 1292 C C . ILE B 1 73 ? 7.895 10.016 11.242 1 96.44 73 ILE B C 1
ATOM 1294 O O . ILE B 1 73 ? 7.887 9.359 10.203 1 96.44 73 ILE B O 1
ATOM 1298 N N . SER B 1 74 ? 8.969 10.156 12.031 1 93.5 74 SER B N 1
ATOM 1299 C CA . SER B 1 74 ? 10.211 9.5 11.641 1 93.5 74 SER B CA 1
ATOM 1300 C C . SER B 1 74 ? 10.016 7.988 11.508 1 93.5 74 SER B C 1
ATOM 1302 O O . SER B 1 74 ? 10.586 7.363 10.609 1 93.5 74 SER B O 1
ATOM 1304 N N . ASP B 1 75 ? 9.219 7.375 12.391 1 88 75 ASP B N 1
ATOM 1305 C CA . ASP B 1 75 ? 8.969 5.938 12.344 1 88 75 ASP B CA 1
ATOM 1306 C C . ASP B 1 75 ? 8.195 5.555 11.086 1 88 75 ASP B C 1
ATOM 1308 O O . ASP B 1 75 ? 8.516 4.566 10.43 1 88 75 ASP B O 1
ATOM 1312 N N . LEU B 1 76 ? 7.215 6.355 10.812 1 90.44 76 LEU B N 1
ATOM 1313 C CA . LEU B 1 76 ? 6.434 6.102 9.609 1 90.44 76 LEU B CA 1
ATOM 1314 C C . LEU B 1 76 ? 7.301 6.238 8.359 1 90.44 76 LEU B C 1
ATOM 1316 O O . LEU B 1 76 ? 7.223 5.406 7.453 1 90.44 76 LEU B O 1
ATOM 1320 N N . PHE B 1 77 ? 8.141 7.215 8.367 1 90.06 77 PHE B N 1
ATOM 1321 C CA . PHE B 1 77 ? 9.023 7.426 7.223 1 90.06 77 PHE B CA 1
ATOM 1322 C C . PHE B 1 77 ? 9.938 6.219 7.016 1 90.06 77 PHE B C 1
ATOM 1324 O O . PHE B 1 77 ? 10.086 5.738 5.891 1 90.06 77 PHE B O 1
ATOM 1331 N N . ASN B 1 78 ? 10.469 5.738 7.973 1 83.5 78 ASN B N 1
ATOM 1332 C CA . ASN B 1 78 ? 11.398 4.621 7.879 1 83.5 78 ASN B CA 1
ATOM 1333 C C . ASN B 1 78 ? 10.711 3.359 7.371 1 83.5 78 ASN B C 1
ATOM 1335 O O . ASN B 1 78 ? 11.336 2.525 6.715 1 83.5 78 ASN B O 1
ATOM 1339 N N . CYS B 1 79 ? 9.438 3.275 7.629 1 77.38 79 CYS B N 1
ATOM 1340 C CA . CYS B 1 79 ? 8.703 2.061 7.289 1 77.38 79 CYS B CA 1
ATOM 1341 C C . CYS B 1 79 ? 8.039 2.188 5.922 1 77.38 79 CYS B C 1
ATOM 1343 O O . CYS B 1 79 ? 7.934 1.203 5.188 1 77.38 79 CYS B O 1
ATOM 1345 N N . PHE B 1 80 ? 7.652 3.432 5.57 1 84.88 80 PHE B N 1
ATOM 1346 C CA . PHE B 1 80 ? 6.699 3.533 4.473 1 84.88 80 PHE B CA 1
ATOM 1347 C C . PHE B 1 80 ? 7.199 4.508 3.412 1 84.88 80 PHE B C 1
ATOM 1349 O O . PHE B 1 80 ? 6.484 4.812 2.455 1 84.88 80 PHE B O 1
ATOM 1356 N N . LYS B 1 81 ? 8.305 5.047 3.553 1 87.19 81 LYS B N 1
ATOM 1357 C CA . LYS B 1 81 ? 8.766 6.035 2.584 1 87.19 81 LYS B CA 1
ATOM 1358 C C . LYS B 1 81 ? 8.766 5.461 1.17 1 87.19 81 LYS B C 1
ATOM 1360 O O . LYS B 1 81 ? 9 4.266 0.98 1 87.19 81 LYS B O 1
ATOM 1365 N N . VAL B 1 82 ? 8.453 6.199 0.258 1 83.56 82 VAL B N 1
ATOM 1366 C CA . VAL B 1 82 ? 8.602 5.953 -1.173 1 83.56 82 VAL B CA 1
ATOM 1367 C C . VAL B 1 82 ? 9.578 6.965 -1.771 1 83.56 82 VAL B C 1
ATOM 1369 O O . VAL B 1 82 ? 9.242 8.141 -1.925 1 83.56 82 VAL B O 1
ATOM 1372 N N . GLY B 1 83 ? 10.734 6.402 -2.104 1 86.06 83 GLY B N 1
ATOM 1373 C CA . GLY B 1 83 ? 11.789 7.367 -2.391 1 86.06 83 GLY B CA 1
ATOM 1374 C C . GLY B 1 83 ? 12.203 8.18 -1.177 1 86.06 83 GLY B C 1
ATOM 1375 O O . GLY B 1 83 ? 12.562 7.613 -0.141 1 86.06 83 GLY B O 1
ATOM 1376 N N . ASN B 1 84 ? 12.219 9.492 -1.275 1 90.62 84 ASN B N 1
ATOM 1377 C CA . ASN B 1 84 ? 12.578 10.367 -0.165 1 90.62 84 ASN B CA 1
ATOM 1378 C C . ASN B 1 84 ? 11.359 11.086 0.404 1 90.62 84 ASN B C 1
ATOM 1380 O O . ASN B 1 84 ? 11.477 12.18 0.958 1 90.62 84 ASN B O 1
ATOM 1384 N N . GLU B 1 85 ? 10.164 10.5 0.17 1 95.75 85 GLU B N 1
ATOM 1385 C CA . GLU B 1 85 ? 8.938 11.117 0.661 1 95.75 85 GLU B CA 1
ATOM 1386 C C . GLU B 1 85 ? 8.086 10.117 1.44 1 95.75 85 GLU B C 1
ATOM 1388 O O . GLU B 1 85 ? 8.133 8.914 1.172 1 95.75 85 GLU B O 1
ATOM 1393 N N . LEU B 1 86 ? 7.402 10.695 2.441 1 94.44 86 LEU B N 1
ATOM 1394 C CA . LEU B 1 86 ? 6.293 9.969 3.047 1 94.44 86 LEU B CA 1
ATOM 1395 C C . LEU B 1 86 ? 4.98 10.305 2.35 1 94.44 86 LEU B C 1
ATOM 1397 O O . LEU B 1 86 ? 4.477 11.422 2.465 1 94.44 86 LEU B O 1
ATOM 1401 N N . ILE B 1 87 ? 4.43 9.273 1.67 1 97 87 ILE B N 1
ATOM 1402 C CA . ILE B 1 87 ? 3.178 9.469 0.949 1 97 87 ILE B CA 1
ATOM 1403 C C . ILE B 1 87 ? 2 9.109 1.85 1 97 87 ILE B C 1
ATOM 1405 O O . ILE B 1 87 ? 1.95 8 2.398 1 97 87 ILE B O 1
ATOM 1409 N N . ILE B 1 88 ? 1.114 10.016 2.008 1 97.31 88 ILE B N 1
ATOM 1410 C CA . ILE B 1 88 ? -0.117 9.789 2.758 1 97.31 88 ILE B CA 1
ATOM 1411 C C . ILE B 1 88 ? -1.319 9.914 1.824 1 97.31 88 ILE B C 1
ATOM 1413 O O . ILE B 1 88 ? -1.542 10.969 1.225 1 97.31 88 ILE B O 1
ATOM 1417 N N . ASN B 1 89 ? -2.051 8.828 1.729 1 96.19 89 ASN B N 1
ATOM 1418 C CA . ASN B 1 89 ? -3.326 8.859 1.023 1 96.19 89 ASN B CA 1
ATOM 1419 C C . ASN B 1 89 ? -4.453 9.367 1.923 1 96.19 89 ASN B C 1
ATOM 1421 O O . ASN B 1 89 ? -4.508 9.023 3.105 1 96.19 89 ASN B O 1
ATOM 1425 N N . TYR B 1 90 ? -5.312 10.219 1.355 1 95.88 90 TYR B N 1
ATOM 1426 C CA . TYR B 1 90 ? -6.469 10.648 2.131 1 95.88 90 TYR B CA 1
ATOM 1427 C C . TYR B 1 90 ? -7.754 10.477 1.332 1 95.88 90 TYR B C 1
ATOM 1429 O O . TYR B 1 90 ? -7.82 10.836 0.156 1 95.88 90 TYR B O 1
ATOM 1437 N N . ALA B 1 91 ? -8.727 9.867 1.923 1 94 91 ALA B N 1
ATOM 1438 C CA . ALA B 1 91 ? -10.094 9.68 1.434 1 94 91 ALA B CA 1
ATOM 1439 C C . ALA B 1 91 ? -11.094 10.438 2.303 1 94 91 ALA B C 1
ATOM 1441 O O . ALA B 1 91 ? -10.82 10.727 3.469 1 94 91 ALA B O 1
ATOM 1442 N N . ILE B 1 92 ? -12.289 10.867 1.677 1 91.81 92 ILE B N 1
ATOM 1443 C CA . ILE B 1 92 ? -13.266 11.609 2.467 1 91.81 92 ILE B CA 1
ATOM 1444 C C . ILE B 1 92 ? -14.648 10.992 2.295 1 91.81 92 ILE B C 1
ATOM 1446 O O . ILE B 1 92 ? -14.93 10.352 1.278 1 91.81 92 ILE B O 1
ATOM 1450 N N . THR B 1 93 ? -15.414 10.992 3.295 1 87.31 93 THR B N 1
ATOM 1451 C CA . THR B 1 93 ? -16.844 10.703 3.238 1 87.31 93 THR B CA 1
ATOM 1452 C C . THR B 1 93 ? -17.656 11.875 3.785 1 87.31 93 THR B C 1
ATOM 1454 O O . THR B 1 93 ? -17.281 12.477 4.793 1 87.31 93 THR B O 1
ATOM 1457 N N . GLU B 1 94 ? -18.609 12.383 2.873 1 75.69 94 GLU B N 1
ATOM 1458 C CA . GLU B 1 94 ? -19.453 13.5 3.285 1 75.69 94 GLU B CA 1
ATOM 1459 C C . GLU B 1 94 ? -20.234 13.164 4.551 1 75.69 94 GLU B C 1
ATOM 1461 O O . GLU B 1 94 ? -20.828 12.086 4.652 1 75.69 94 GLU B O 1
ATOM 1466 N N . ALA B 1 95 ? -19.984 13.891 5.594 1 67.06 95 ALA B N 1
ATOM 1467 C CA . ALA B 1 95 ? -20.703 13.727 6.848 1 67.06 95 ALA B CA 1
ATOM 1468 C C . ALA B 1 95 ? -22.094 14.352 6.762 1 67.06 95 ALA B C 1
ATOM 1470 O O . ALA B 1 95 ? -22.828 14.383 7.75 1 67.06 95 ALA B O 1
ATOM 1471 N N . TRP B 1 96 ? -22.672 14.742 5.715 1 56.31 96 TRP B N 1
ATOM 1472 C CA . TRP B 1 96 ? -23.922 15.477 5.715 1 56.31 96 TRP B CA 1
ATOM 1473 C C . TRP B 1 96 ? -25.047 14.648 6.332 1 56.31 96 TRP B C 1
ATOM 1475 O O . TRP B 1 96 ? -26.188 15.117 6.445 1 56.31 96 TRP B O 1
ATOM 1485 N N . GLY B 1 97 ? -25.031 13.547 6.973 1 44.56 97 GLY B N 1
ATOM 1486 C CA . GLY B 1 97 ? -26.359 13.406 7.543 1 44.56 97 GLY B CA 1
ATOM 1487 C C . GLY B 1 97 ? -26.641 14.375 8.68 1 44.56 97 GLY B C 1
ATOM 1488 O O . GLY B 1 97 ? -25.703 14.992 9.211 1 44.56 97 GLY B O 1
#

Organism: NCBI:txid5963

Sequence (194 aa):
MEPETKAQDPGKSIIVNLKPVANAPILKKTKFKIASDKPFGSIINFVCSQLGGKDRVFLYCNSSFSPSADSVISDLFNCFKVGNELIINYAITEAWGMEPETKAQDPGKSIIVNLKPVANAPILKKTKFKIASDKPFGSIINFVCSQLGGKDRV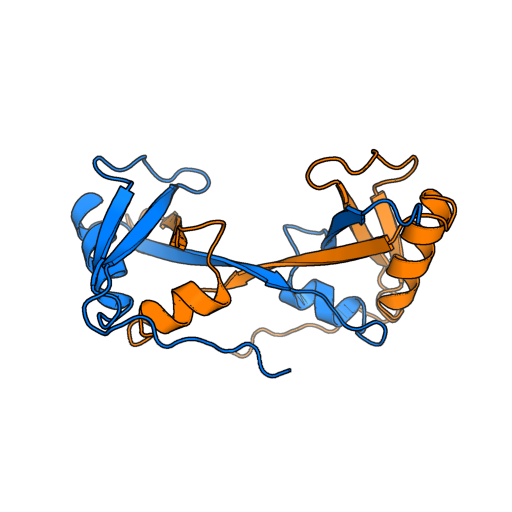FLYCNSSFSPSADSVISDLFNCFKVGNELIINYAITEAWG

InterPro domains:
  IPR007242 Ubiquitin-like protein Atg12 [PF04110] (14-97)
  IPR007242 Ubiquitin-like protein Atg12 [PTHR13385] (4-97)
  IPR029071 Ubiquitin-like domain superfamily [SSF54236] (13-96)

Secondary structure (DSSP, 8-state):
---------TT-EEEEEEEE-TTPPPPS--EEEEETTSBTHHHHHHHHHHHTT-SEEEEEEEEEE---TT-BHHHHHHHH-BTTEEEEEEEEE----/---------TT-EEEEEEEE-TTPPPPS--EEEEETTSBTHHHHHHHHHHHTT-SEEEEEEEEEE---TT-BHHHHHHHH-BTTEEEEEEEEE----

Nearest PDB structures (foldseek):
  7eu4-assembly3_E  TM=7.623E-01  e=5.770E-07  Arabidopsis thaliana
  7eu4-assembly1_B  TM=7.598E-01  e=9.233E-07  Arabidopsis thaliana
  4eoy-assembly3_C  TM=3.910E-01  e=1.342E-01  Plasmodium falciparum 3D7
  7eu4-assembly3_E  TM=7.623E-01  e=4.871E-07  Arabidopsis thaliana
  7eu4-assembly1_B  TM=7.597E-01  e=8.889E-07  Arabidopsis thaliana

Foldseek 3Di:
DPPPPVPDDQADWDKAAADDDDPDDDFPDGIDIDGPPDDPVVVVVVVCVRVPVPDDDDDDDDDDDDDDPPDDVVVQCVVQPDPNDDDDDDDDDDPPD/DPPPPVPDDQADWDKAAADDDDPDDDFPDGIDIDRPPDDPVVVVVVVCVRVPVPDDDDDDDDDDDDDDPPDDPVVQCVVQPDPNDDDDDDDDDDPPD